Protein AF-A0A6M0CWN6-F1 (afdb_monomer_lite)

Structure (mmCIF, N/CA/C/O backbone):
data_AF-A0A6M0CWN6-F1
#
_entry.id   AF-A0A6M0CWN6-F1
#
loop_
_atom_site.group_PDB
_atom_site.id
_atom_site.type_symbol
_atom_site.label_atom_id
_atom_site.label_alt_id
_atom_site.label_comp_id
_atom_site.label_asym_id
_atom_site.label_entity_id
_atom_site.label_seq_id
_atom_site.pdbx_PDB_ins_code
_atom_site.Cartn_x
_atom_site.Cartn_y
_atom_site.Cartn_z
_atom_site.occupancy
_atom_site.B_iso_or_equiv
_atom_site.auth_seq_id
_atom_site.auth_comp_id
_atom_site.auth_asym_id
_atom_site.auth_atom_id
_atom_site.pdbx_PDB_model_num
ATOM 1 N N . MET A 1 1 ? -29.385 -2.138 14.460 1.00 38.50 1 MET A N 1
ATOM 2 C CA . MET A 1 1 ? -29.845 -3.491 14.833 1.00 38.50 1 MET A CA 1
ATOM 3 C C . MET A 1 1 ? -28.606 -4.366 14.827 1.00 38.50 1 MET A C 1
ATOM 5 O O . MET A 1 1 ? -27.906 -4.337 13.826 1.00 38.50 1 MET A O 1
ATOM 9 N N . ALA A 1 2 ? -28.255 -5.003 15.946 1.00 43.09 2 ALA A N 1
ATOM 10 C CA . ALA A 1 2 ? -27.110 -5.914 15.984 1.00 43.09 2 ALA A CA 1
ATOM 11 C C . ALA A 1 2 ? -27.461 -7.173 15.181 1.00 43.09 2 ALA A C 1
ATOM 13 O O . ALA A 1 2 ? -28.592 -7.655 15.289 1.00 43.09 2 ALA A O 1
ATOM 14 N N . ASN A 1 3 ? -26.534 -7.664 14.356 1.00 50.94 3 ASN A N 1
ATOM 15 C CA . ASN A 1 3 ? -26.758 -8.883 13.588 1.00 50.94 3 ASN A CA 1
ATOM 16 C C . ASN A 1 3 ? -27.087 -10.037 14.553 1.00 50.94 3 ASN A C 1
ATOM 18 O O . ASN A 1 3 ? -26.339 -10.260 15.507 1.00 50.94 3 ASN A O 1
ATOM 22 N N . PRO A 1 4 ? -28.178 -10.791 14.324 1.00 49.72 4 PRO A N 1
ATOM 23 C CA . PRO A 1 4 ? -28.571 -11.897 15.199 1.00 49.72 4 PRO A CA 1
ATOM 24 C C . PRO A 1 4 ? -27.557 -13.053 15.196 1.00 49.72 4 PRO A C 1
ATOM 26 O O . PRO A 1 4 ? -27.636 -13.929 16.050 1.00 49.72 4 PRO A O 1
ATOM 29 N N . MET A 1 5 ? -26.601 -13.046 14.260 1.00 57.22 5 MET A N 1
ATOM 30 C CA . MET A 1 5 ? -25.509 -14.021 14.162 1.00 57.22 5 MET A CA 1
ATOM 31 C C . MET A 1 5 ? -24.208 -13.568 14.849 1.00 57.22 5 MET A C 1
ATOM 33 O O . MET A 1 5 ? -23.202 -14.261 14.750 1.00 57.22 5 MET A O 1
ATOM 37 N N . GLY A 1 6 ? -24.220 -12.436 15.560 1.00 55.72 6 GLY A N 1
ATOM 38 C CA . GLY A 1 6 ? -23.026 -11.858 16.173 1.00 55.72 6 GLY A CA 1
ATOM 39 C C . GLY A 1 6 ? -22.284 -10.878 15.260 1.00 55.72 6 GLY A C 1
ATOM 40 O O . GLY A 1 6 ? -22.733 -10.544 14.163 1.00 55.72 6 GLY A O 1
ATOM 41 N N . THR A 1 7 ? -21.177 -10.373 15.789 1.00 60.28 7 THR A N 1
ATOM 42 C CA . THR A 1 7 ? -20.214 -9.467 15.151 1.00 60.28 7 THR A CA 1
ATOM 43 C C . THR A 1 7 ? -19.275 -10.320 14.295 1.00 60.28 7 THR A C 1
ATOM 45 O O . THR A 1 7 ? -18.660 -11.253 14.815 1.00 60.28 7 THR A O 1
ATOM 48 N N . ASP A 1 8 ? -19.244 -10.073 12.986 1.00 60.25 8 ASP A N 1
ATOM 49 C CA . ASP A 1 8 ? -18.378 -10.806 12.054 1.00 60.25 8 ASP A CA 1
ATOM 50 C C . ASP A 1 8 ? -16.935 -10.345 12.295 1.00 60.25 8 ASP A C 1
ATOM 52 O O . ASP A 1 8 ? -16.711 -9.142 12.349 1.00 60.25 8 ASP A O 1
ATOM 56 N N . PRO A 1 9 ? -15.929 -11.224 12.424 1.00 64.44 9 PRO A N 1
ATOM 57 C CA . PRO A 1 9 ? -14.533 -10.798 12.489 1.00 64.44 9 PRO A CA 1
ATOM 58 C C . PRO A 1 9 ? -14.101 -9.773 11.416 1.00 64.44 9 PRO A C 1
ATOM 60 O O . PRO A 1 9 ? -13.175 -9.001 11.679 1.00 64.44 9 PRO A O 1
ATOM 63 N N . ALA A 1 10 ? -14.771 -9.724 10.258 1.00 60.69 10 ALA A N 1
ATOM 64 C CA . ALA A 1 10 ? -14.553 -8.732 9.202 1.00 60.69 10 ALA A CA 1
ATOM 65 C C . ALA A 1 10 ? -15.107 -7.325 9.512 1.00 60.69 10 ALA A C 1
ATOM 67 O O . ALA A 1 10 ? -14.665 -6.352 8.904 1.00 60.69 10 ALA A O 1
ATOM 68 N N . ASP A 1 11 ? -16.041 -7.175 10.458 1.00 60.75 11 ASP A N 1
ATOM 69 C CA . ASP A 1 11 ? -16.556 -5.863 10.883 1.00 60.75 11 ASP A CA 1
ATOM 70 C C . ASP A 1 11 ? -15.566 -5.087 11.770 1.00 60.75 11 ASP A C 1
ATOM 72 O O . ASP A 1 11 ? -15.707 -3.876 12.000 1.00 60.75 11 ASP A O 1
ATOM 76 N N . ASN A 1 12 ? -14.524 -5.782 12.224 1.00 60.25 12 ASN A N 1
ATOM 77 C CA . ASN A 1 12 ? -13.481 -5.234 13.056 1.00 60.25 12 ASN A CA 1
ATOM 78 C C . ASN A 1 12 ? -12.533 -4.376 12.200 1.00 60.25 12 ASN A C 1
ATOM 80 O O . ASN A 1 12 ? -12.210 -4.705 11.059 1.00 60.25 12 ASN A O 1
ATOM 84 N N . GLN A 1 13 ? -12.068 -3.246 12.739 1.00 64.12 13 GLN A N 1
ATOM 85 C CA . GLN A 1 13 ? -11.284 -2.251 11.986 1.00 64.12 13 GLN A CA 1
ATOM 86 C C . GLN A 1 13 ? -9.811 -2.647 11.814 1.00 64.12 13 GLN A C 1
ATOM 88 O O . GLN A 1 13 ? -8.904 -1.871 12.116 1.00 64.12 13 GLN A O 1
ATOM 93 N N . ASN A 1 14 ? -9.567 -3.868 11.349 1.00 74.12 14 ASN A N 1
ATOM 94 C CA . ASN A 1 14 ? -8.225 -4.360 11.093 1.00 74.12 14 ASN A CA 1
ATOM 95 C C . ASN A 1 14 ? -7.710 -3.872 9.737 1.00 74.12 14 ASN A C 1
ATOM 97 O O . ASN A 1 14 ? -8.464 -3.549 8.817 1.00 74.12 14 ASN A O 1
ATOM 101 N N . HIS A 1 15 ? -6.390 -3.843 9.611 1.00 77.31 15 HIS A N 1
ATOM 102 C CA . HIS A 1 15 ? -5.711 -3.572 8.353 1.00 77.31 15 HIS A CA 1
ATOM 103 C C . HIS A 1 15 ? -5.363 -4.886 7.656 1.00 77.31 15 HIS A C 1
ATOM 105 O O . HIS A 1 15 ? -5.144 -5.902 8.317 1.00 77.31 15 HIS A O 1
ATOM 111 N N . ALA A 1 16 ? -5.297 -4.864 6.323 1.00 71.62 16 ALA A N 1
ATOM 112 C CA . ALA A 1 16 ? -4.875 -6.023 5.550 1.00 71.62 16 ALA A CA 1
ATOM 113 C C . ALA A 1 16 ? -3.465 -6.461 5.964 1.00 71.62 16 ALA A C 1
ATOM 115 O O . ALA A 1 16 ? -2.501 -5.700 5.853 1.00 71.62 16 ALA A O 1
ATOM 116 N N . ILE A 1 17 ? -3.367 -7.702 6.441 1.00 70.31 17 ILE A N 1
ATOM 117 C CA . ILE A 1 17 ? -2.114 -8.365 6.781 1.00 70.31 17 ILE A CA 1
ATOM 118 C C . ILE A 1 17 ? -1.951 -9.525 5.809 1.00 70.31 17 ILE A C 1
ATOM 120 O O . ILE A 1 17 ? -2.764 -10.443 5.793 1.00 70.31 17 ILE A O 1
ATOM 124 N N . PHE A 1 18 ? -0.909 -9.483 4.992 1.00 74.44 18 PHE A N 1
ATOM 125 C CA . PHE A 1 18 ? -0.574 -10.551 4.056 1.00 74.44 18 PHE A CA 1
ATOM 126 C C . PHE A 1 18 ? 0.911 -10.875 4.180 1.00 74.44 18 PHE A C 1
ATOM 128 O O . PHE A 1 18 ? 1.690 -10.052 4.644 1.00 74.44 18 PHE A O 1
ATOM 135 N N . ASN A 1 19 ? 1.320 -12.069 3.751 1.00 72.62 19 ASN A N 1
ATOM 136 C CA . ASN A 1 19 ? 2.728 -12.417 3.577 1.00 72.62 19 ASN A CA 1
ATOM 137 C C . ASN A 1 19 ? 2.948 -12.845 2.128 1.00 72.62 19 ASN A C 1
ATOM 139 O O . ASN A 1 19 ? 2.847 -14.023 1.786 1.00 72.62 19 ASN A O 1
ATOM 143 N N . ALA A 1 20 ? 3.275 -11.880 1.272 1.00 70.88 20 ALA A N 1
ATOM 144 C CA . ALA A 1 20 ? 3.425 -12.117 -0.160 1.00 70.88 20 ALA A CA 1
ATOM 145 C C . ALA A 1 20 ? 4.653 -12.979 -0.505 1.00 70.88 20 ALA A C 1
ATOM 147 O O . ALA A 1 20 ? 4.768 -13.460 -1.629 1.00 70.88 20 ALA A O 1
ATOM 148 N N . THR A 1 21 ? 5.572 -13.190 0.442 1.00 70.88 21 THR A N 1
ATOM 149 C CA . THR A 1 21 ? 6.805 -13.955 0.200 1.00 70.88 21 THR A CA 1
ATOM 150 C C . THR A 1 21 ? 6.605 -15.452 0.421 1.00 70.88 21 THR A C 1
ATOM 152 O O . THR A 1 21 ? 7.145 -16.260 -0.326 1.00 70.88 21 THR A O 1
ATOM 155 N N . THR A 1 22 ? 5.834 -15.831 1.444 1.00 64.00 22 THR A N 1
ATOM 156 C CA . THR A 1 22 ? 5.696 -17.241 1.860 1.00 64.00 22 THR A CA 1
ATOM 157 C C . THR A 1 22 ? 4.270 -17.773 1.787 1.00 64.00 22 THR A C 1
ATOM 159 O O . THR A 1 22 ? 4.085 -18.985 1.838 1.00 64.00 22 THR A O 1
ATOM 162 N N . ARG A 1 23 ? 3.262 -16.906 1.621 1.00 71.19 23 ARG A N 1
ATOM 163 C CA . ARG A 1 23 ? 1.849 -17.292 1.664 1.00 71.19 23 ARG A CA 1
ATOM 164 C C . ARG A 1 23 ? 1.135 -16.957 0.357 1.00 71.19 23 ARG A C 1
ATOM 166 O O . ARG A 1 23 ? 0.357 -16.017 0.273 1.00 71.19 23 ARG A O 1
ATOM 173 N N . LYS A 1 24 ? 1.436 -17.750 -0.674 1.00 82.56 24 LYS A N 1
ATOM 174 C CA . LYS A 1 24 ? 0.787 -17.730 -2.000 1.00 82.56 24 LYS A CA 1
ATOM 175 C C . LYS A 1 24 ? -0.008 -19.017 -2.238 1.00 82.56 24 LYS A C 1
ATOM 177 O O . LYS A 1 24 ? 0.154 -19.696 -3.249 1.00 82.56 24 LYS A O 1
ATOM 182 N N . SER A 1 25 ? -0.826 -19.382 -1.262 1.00 84.56 25 SER A N 1
ATOM 183 C CA . SER A 1 25 ? -1.649 -20.588 -1.270 1.00 84.56 25 SER A CA 1
ATOM 184 C C . SER A 1 25 ? -2.963 -20.313 -0.553 1.00 84.56 25 SER A C 1
ATOM 186 O O . SER A 1 25 ? -3.036 -19.419 0.285 1.00 84.56 25 SER A O 1
ATOM 188 N N . THR A 1 26 ? -3.987 -21.093 -0.886 1.00 90.56 26 THR A N 1
ATOM 189 C CA . THR A 1 26 ? -5.257 -21.086 -0.158 1.00 90.56 26 THR A CA 1
ATOM 190 C C . THR A 1 26 ? -5.228 -22.213 0.860 1.00 90.56 26 THR A C 1
ATOM 192 O O . THR A 1 26 ? -5.017 -23.361 0.473 1.00 90.56 26 THR A O 1
ATOM 195 N N . ASP A 1 27 ? -5.385 -21.880 2.138 1.00 89.44 27 ASP A N 1
ATOM 196 C CA . ASP A 1 27 ? -5.328 -22.840 3.240 1.00 89.44 27 ASP A CA 1
ATOM 197 C C . ASP A 1 27 ? -6.133 -22.343 4.449 1.00 89.44 27 ASP A C 1
ATOM 199 O O . ASP A 1 27 ? -6.394 -21.149 4.601 1.00 89.44 27 ASP A O 1
ATOM 203 N N . VAL A 1 28 ? -6.516 -23.267 5.323 1.00 89.00 28 VAL A N 1
ATOM 204 C CA . VAL A 1 28 ? -7.128 -22.947 6.613 1.00 89.00 28 VAL A CA 1
ATOM 205 C C . VAL A 1 28 ? -6.028 -22.942 7.661 1.00 89.00 28 VAL A C 1
ATOM 207 O O . VAL A 1 28 ? -5.334 -23.940 7.841 1.00 89.00 28 VAL A O 1
ATOM 210 N N . ASP A 1 29 ? -5.870 -21.838 8.386 1.00 84.25 29 ASP A N 1
ATOM 211 C CA . ASP A 1 29 ? -4.917 -21.789 9.489 1.00 84.25 29 ASP A CA 1
ATOM 212 C C . ASP A 1 29 ? -5.371 -22.760 10.599 1.00 84.25 29 ASP A C 1
ATOM 214 O O . ASP A 1 29 ? -6.418 -22.547 11.215 1.00 84.25 29 ASP A O 1
ATOM 218 N N . PRO A 1 30 ? -4.599 -23.818 10.908 1.00 84.75 30 PRO A N 1
ATOM 219 C CA . PRO A 1 30 ? -5.013 -24.837 11.868 1.00 84.75 30 PRO A CA 1
ATOM 220 C C . PRO A 1 30 ? -5.073 -24.323 13.313 1.00 84.75 30 PRO A C 1
ATOM 222 O O . PRO A 1 30 ? -5.674 -24.976 14.165 1.00 84.75 30 PRO A O 1
ATOM 225 N N . ARG A 1 31 ? -4.446 -23.179 13.628 1.00 84.50 31 ARG A N 1
ATOM 226 C CA . ARG A 1 31 ? -4.484 -22.578 14.969 1.00 84.50 31 ARG A CA 1
ATOM 227 C C . ARG A 1 31 ? -5.721 -21.720 15.187 1.00 84.50 31 ARG A C 1
ATOM 229 O O . ARG A 1 31 ? -6.199 -21.649 16.315 1.00 84.50 31 ARG A O 1
ATOM 236 N N . THR A 1 32 ? -6.187 -21.032 14.149 1.00 82.94 32 THR A N 1
ATOM 237 C CA . THR A 1 32 ? -7.294 -20.067 14.254 1.00 82.94 32 THR A CA 1
ATOM 238 C C . THR A 1 32 ? -8.586 -20.572 13.615 1.00 82.94 32 THR A C 1
ATOM 240 O O . THR A 1 32 ? -9.655 -20.062 13.933 1.00 82.94 32 THR A O 1
ATOM 243 N N . GLY A 1 33 ? -8.505 -21.575 12.737 1.00 86.31 33 GLY A N 1
ATOM 244 C CA . GLY A 1 33 ? -9.620 -22.060 11.926 1.00 86.31 33 GLY A CA 1
ATOM 245 C C . GLY A 1 33 ? -10.038 -21.092 10.814 1.00 86.31 33 GLY A C 1
ATOM 246 O O . GLY A 1 33 ? -11.064 -21.316 10.177 1.00 86.31 33 GLY A O 1
ATOM 247 N N . LEU A 1 34 ? -9.279 -20.015 10.587 1.00 85.94 34 LEU A N 1
ATOM 248 C CA . LEU A 1 34 ? -9.600 -18.997 9.591 1.00 85.94 34 LEU A CA 1
ATOM 249 C C . LEU A 1 34 ? -9.094 -19.416 8.209 1.00 85.94 34 LEU A C 1
ATOM 251 O O . LEU A 1 34 ? -7.957 -19.866 8.063 1.00 85.94 34 LEU A O 1
ATOM 255 N N . LEU A 1 35 ? -9.943 -19.246 7.195 1.00 88.25 35 LEU A N 1
ATOM 256 C CA . LEU A 1 35 ? -9.568 -19.455 5.801 1.00 88.25 35 LEU A CA 1
ATOM 257 C C . LEU A 1 35 ? -8.775 -18.255 5.300 1.00 88.25 35 LEU A C 1
ATOM 259 O O . LEU A 1 35 ? -9.286 -17.141 5.295 1.00 88.25 35 LEU A O 1
ATOM 263 N N . GLU A 1 36 ? -7.586 -18.497 4.776 1.00 89.19 36 GLU A N 1
ATOM 264 C CA . GLU A 1 36 ? -6.871 -17.519 3.973 1.00 89.19 36 GLU A CA 1
ATOM 265 C C . GLU A 1 36 ? -6.798 -18.008 2.535 1.00 89.19 36 GLU A C 1
ATOM 267 O O . GLU A 1 36 ? -6.523 -19.181 2.274 1.00 89.19 36 GLU A O 1
ATOM 272 N N . ALA A 1 37 ? -7.065 -17.113 1.588 1.00 91.06 37 ALA A N 1
ATOM 273 C CA . ALA A 1 37 ? -7.043 -17.457 0.176 1.00 91.06 37 ALA A CA 1
ATOM 274 C C . ALA A 1 37 ? -6.091 -16.553 -0.595 1.00 91.06 37 ALA A C 1
ATOM 276 O O . ALA A 1 37 ? -5.929 -15.368 -0.300 1.00 91.06 37 ALA A O 1
ATOM 277 N N . TYR A 1 38 ? -5.476 -17.136 -1.614 1.00 92.50 38 TYR A N 1
ATOM 278 C CA . TYR A 1 38 ? -4.645 -16.424 -2.566 1.00 92.50 38 TYR A CA 1
ATOM 279 C C . TYR A 1 38 ? -5.133 -16.738 -3.972 1.00 92.50 38 TYR A C 1
ATOM 281 O O . TYR A 1 38 ? -5.185 -17.903 -4.374 1.00 92.50 38 TYR A O 1
ATOM 289 N N . VAL A 1 39 ? -5.463 -15.689 -4.721 1.00 93.44 39 VAL A N 1
ATOM 290 C CA . VAL A 1 39 ? -5.818 -15.793 -6.135 1.00 93.44 39 VAL A CA 1
ATOM 291 C C . VAL A 1 39 ? -4.698 -15.149 -6.949 1.00 93.44 39 VAL A C 1
ATOM 293 O O . VAL A 1 39 ? -4.529 -13.925 -6.901 1.00 93.44 39 VAL A O 1
ATOM 296 N N . PRO A 1 40 ? -3.906 -15.943 -7.694 1.00 91.06 40 PRO A N 1
ATOM 297 C CA . PRO A 1 40 ? -2.855 -15.397 -8.532 1.00 91.06 40 PRO A CA 1
ATOM 298 C C . PRO A 1 40 ? -3.477 -14.607 -9.682 1.00 91.06 40 PRO A C 1
ATOM 300 O O . PRO A 1 40 ? -4.259 -15.143 -10.467 1.00 91.06 40 PRO A O 1
ATOM 303 N N . LEU A 1 41 ? -3.089 -13.340 -9.806 1.00 90.94 41 LEU A N 1
ATOM 304 C CA . LEU A 1 41 ? -3.380 -12.519 -10.975 1.00 90.94 41 LEU A CA 1
ATOM 305 C C . LEU A 1 41 ? -2.077 -12.216 -11.725 1.00 90.94 41 LEU A C 1
ATOM 307 O O . LEU A 1 41 ? -1.012 -12.167 -11.103 1.00 90.94 41 LEU A O 1
ATOM 311 N N . PRO A 1 42 ? -2.129 -12.014 -13.054 1.00 87.19 42 PRO A N 1
ATOM 312 C CA . PRO A 1 42 ? -0.948 -11.659 -13.825 1.00 87.19 42 PRO A CA 1
ATOM 313 C C . PRO A 1 42 ? -0.278 -10.398 -13.281 1.00 87.19 42 PRO A C 1
ATOM 315 O O . PRO A 1 42 ? -0.935 -9.383 -13.041 1.00 87.19 42 PRO A O 1
ATOM 318 N N . ALA A 1 43 ? 1.044 -10.455 -13.134 1.00 87.81 43 ALA A N 1
ATOM 319 C CA . ALA A 1 43 ? 1.823 -9.276 -12.804 1.00 87.81 43 ALA A CA 1
ATOM 320 C C . ALA A 1 43 ? 1.768 -8.263 -13.956 1.00 87.81 43 ALA A C 1
ATOM 322 O O . ALA A 1 43 ? 1.805 -8.623 -15.136 1.00 87.81 43 ALA A O 1
ATOM 323 N N . VAL A 1 44 ? 1.719 -6.981 -13.608 1.00 85.19 44 VAL A N 1
ATOM 324 C CA . VAL A 1 44 ? 1.790 -5.886 -14.573 1.00 85.19 44 VAL A CA 1
ATOM 325 C C . VAL A 1 44 ? 3.245 -5.458 -14.696 1.00 85.19 44 VAL A C 1
ATOM 327 O O . VAL A 1 44 ? 3.874 -5.070 -13.711 1.00 85.19 44 VAL A O 1
ATOM 330 N N . VAL A 1 45 ? 3.782 -5.524 -15.915 1.00 84.56 45 VAL A N 1
ATOM 331 C CA . VAL A 1 45 ? 5.124 -5.025 -16.232 1.00 84.56 45 VAL A CA 1
ATOM 332 C C . VAL A 1 45 ? 4.989 -3.718 -16.994 1.00 84.56 45 VAL A C 1
ATOM 334 O O . VAL A 1 45 ? 4.433 -3.679 -18.093 1.00 84.56 45 VAL A O 1
ATOM 337 N N . GLY A 1 46 ? 5.480 -2.639 -16.391 1.00 77.00 46 GLY A N 1
ATOM 338 C CA . GLY A 1 46 ? 5.421 -1.321 -17.002 1.00 77.00 46 GLY A CA 1
ATOM 339 C C . GLY A 1 46 ? 6.443 -1.088 -18.116 1.00 77.00 46 GLY A C 1
ATOM 340 O O . GLY A 1 46 ? 7.316 -1.918 -18.367 1.00 77.00 46 GLY A O 1
ATOM 341 N N . ASN A 1 47 ? 6.326 0.074 -18.770 1.00 85.75 47 ASN A N 1
ATOM 342 C CA . ASN A 1 47 ? 7.335 0.639 -19.677 1.00 85.75 47 ASN A CA 1
ATOM 343 C C . ASN A 1 47 ? 7.827 -0.345 -20.754 1.00 85.75 47 ASN A C 1
ATOM 345 O O . ASN A 1 47 ? 9.023 -0.591 -20.886 1.00 85.75 47 ASN A O 1
ATOM 349 N N . ALA A 1 48 ? 6.887 -0.934 -21.504 1.00 83.88 48 ALA A N 1
ATOM 350 C CA . ALA A 1 48 ? 7.167 -1.888 -22.585 1.00 83.88 48 ALA A CA 1
ATOM 351 C C . ALA A 1 48 ? 8.021 -3.101 -22.157 1.00 83.88 48 ALA A C 1
ATOM 353 O O . ALA A 1 48 ? 8.808 -3.621 -22.943 1.00 83.88 48 ALA A O 1
ATOM 354 N N . GLY A 1 49 ? 7.863 -3.558 -20.911 1.00 83.56 49 GLY A N 1
ATOM 355 C CA . GLY A 1 49 ? 8.616 -4.690 -20.368 1.00 83.56 49 GLY A CA 1
ATOM 356 C C . GLY A 1 49 ? 9.833 -4.290 -19.532 1.00 83.56 49 GLY A C 1
ATOM 357 O O . GLY A 1 49 ? 10.396 -5.141 -18.851 1.00 83.56 49 GLY A O 1
ATOM 358 N N . ASN A 1 50 ? 10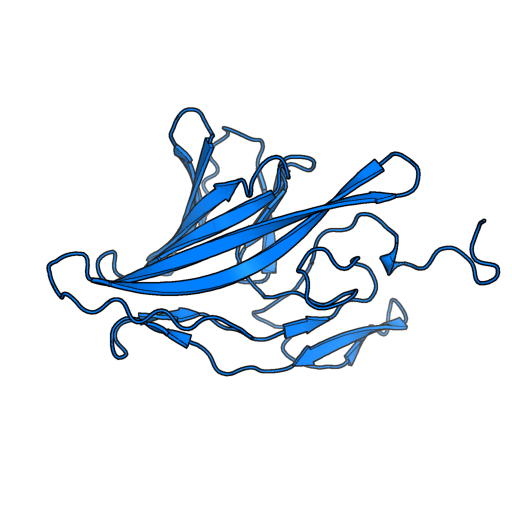.201 -3.005 -19.504 1.00 85.75 50 ASN A N 1
ATOM 359 C CA . ASN A 1 50 ? 11.362 -2.510 -18.753 1.00 85.75 50 ASN A CA 1
ATOM 360 C C . ASN A 1 50 ? 11.066 -2.254 -17.264 1.00 85.75 50 ASN A C 1
ATOM 362 O O . ASN A 1 50 ? 11.901 -1.710 -16.540 1.00 85.75 50 ASN A O 1
ATOM 366 N N . GLY A 1 51 ? 9.872 -2.628 -16.802 1.00 85.75 51 GLY A N 1
ATOM 367 C CA . GLY A 1 51 ? 9.461 -2.526 -15.409 1.00 85.75 51 GLY A CA 1
ATOM 368 C C . GLY A 1 51 ? 8.961 -1.130 -15.019 1.00 85.75 51 GLY A C 1
ATOM 369 O O . GLY A 1 51 ? 8.729 -0.281 -15.879 1.00 85.75 51 GLY A O 1
ATOM 370 N N . PRO A 1 52 ? 8.733 -0.877 -13.722 1.00 89.38 52 PRO A N 1
ATOM 371 C CA . PRO A 1 52 ? 8.795 -1.842 -12.623 1.00 89.38 52 PRO A CA 1
ATOM 372 C C . PRO A 1 52 ? 7.708 -2.923 -12.750 1.00 89.38 52 PRO A C 1
ATOM 374 O O . PRO A 1 52 ? 6.699 -2.731 -13.432 1.00 89.38 52 PRO A O 1
ATOM 377 N N . VAL A 1 53 ? 7.936 -4.070 -12.108 1.00 89.25 53 VAL A N 1
ATOM 378 C CA . VAL A 1 53 ? 6.967 -5.176 -12.040 1.00 89.25 53 VAL A CA 1
ATOM 379 C C . VAL A 1 53 ? 6.092 -5.008 -10.800 1.00 89.25 53 VAL A C 1
ATOM 381 O O . VAL A 1 53 ? 6.598 -4.759 -9.702 1.00 89.25 53 VAL A O 1
ATOM 384 N N . VAL A 1 54 ? 4.782 -5.167 -10.970 1.00 89.19 54 VAL A N 1
ATOM 385 C CA . VAL A 1 54 ? 3.801 -5.162 -9.882 1.00 89.19 54 VAL A CA 1
ATOM 386 C C . VAL A 1 54 ? 3.043 -6.474 -9.860 1.00 89.19 54 VAL A C 1
ATOM 388 O O . VAL A 1 54 ? 2.411 -6.842 -10.847 1.00 89.19 54 VAL A O 1
ATOM 391 N N . ASP A 1 55 ? 3.097 -7.159 -8.721 1.00 89.19 55 ASP A N 1
ATOM 392 C CA . ASP A 1 55 ? 2.244 -8.310 -8.442 1.00 89.19 55 ASP A CA 1
ATOM 393 C C . ASP A 1 55 ? 0.823 -7.813 -8.140 1.00 89.19 55 ASP A C 1
ATOM 395 O O . ASP A 1 55 ? 0.629 -6.980 -7.256 1.00 89.19 55 ASP A O 1
ATOM 399 N N . MET A 1 56 ? -0.151 -8.303 -8.907 1.00 90.56 56 MET A N 1
ATOM 400 C CA . MET A 1 56 ? -1.570 -7.976 -8.749 1.00 90.56 56 MET A CA 1
ATOM 401 C C . MET A 1 56 ? -2.332 -9.074 -8.001 1.00 90.56 56 MET A C 1
ATOM 403 O O . MET A 1 56 ? -3.556 -9.024 -7.945 1.00 90.56 56 MET A O 1
ATOM 407 N N . GLY A 1 57 ? -1.639 -10.087 -7.471 1.00 91.69 57 GLY A N 1
ATOM 408 C CA . GLY A 1 57 ? -2.258 -11.178 -6.730 1.00 91.69 57 GLY A CA 1
ATOM 409 C C . GLY A 1 57 ? -3.181 -10.678 -5.620 1.00 91.69 57 GLY A C 1
ATOM 410 O O . GLY A 1 57 ? -2.872 -9.714 -4.915 1.00 91.69 57 GLY A O 1
ATOM 411 N N . LEU A 1 58 ? -4.320 -11.352 -5.489 1.00 92.50 58 LEU A N 1
ATOM 412 C CA . LEU A 1 58 ? -5.331 -11.038 -4.493 1.00 92.50 58 LEU A CA 1
ATOM 413 C C . LEU A 1 58 ? -5.148 -11.922 -3.267 1.00 92.50 58 LEU A C 1
ATOM 415 O O . LEU A 1 58 ? -5.042 -13.144 -3.382 1.00 92.50 58 LEU A O 1
ATOM 419 N N . PHE A 1 59 ? -5.151 -11.286 -2.104 1.00 92.69 59 PHE A N 1
ATOM 420 C CA . PHE A 1 59 ? -5.053 -11.932 -0.804 1.00 92.69 59 PHE A CA 1
ATOM 421 C C . PHE A 1 59 ? -6.367 -11.746 -0.062 1.00 92.69 59 PHE A C 1
ATOM 423 O O . PHE A 1 59 ? -6.891 -10.632 0.001 1.00 92.69 59 PHE A O 1
ATOM 430 N N . TYR A 1 60 ? -6.876 -12.835 0.497 1.00 91.19 60 TYR A N 1
ATOM 431 C CA . TYR A 1 60 ? -8.086 -12.862 1.299 1.00 91.19 60 TYR A CA 1
ATOM 432 C C . TYR A 1 60 ? -7.766 -13.193 2.756 1.00 91.19 60 TYR A C 1
ATOM 434 O O . TYR A 1 60 ? -7.072 -14.174 3.035 1.00 91.19 60 TYR A O 1
ATOM 442 N N . THR A 1 61 ? -8.336 -12.413 3.671 1.00 87.75 61 THR A N 1
ATOM 443 C CA . THR A 1 61 ? -8.382 -12.704 5.106 1.00 87.75 61 THR A CA 1
ATOM 444 C C . THR A 1 61 ? -9.756 -12.333 5.675 1.00 87.75 61 THR A C 1
ATOM 446 O O . THR A 1 61 ? -10.256 -11.249 5.389 1.00 87.75 61 THR A O 1
ATOM 449 N N . PRO A 1 62 ? -10.380 -13.168 6.520 1.00 85.69 62 PRO A N 1
ATOM 450 C CA . PRO A 1 62 ? -11.728 -12.922 7.033 1.00 85.69 62 PRO A CA 1
ATOM 451 C C . PRO A 1 62 ? -11.768 -11.842 8.125 1.00 85.69 62 PRO A C 1
ATOM 453 O O . PRO A 1 62 ? -12.809 -11.610 8.718 1.00 85.69 62 PRO A O 1
ATOM 456 N N . LEU A 1 63 ? -10.634 -11.215 8.448 1.00 85.06 63 LEU A N 1
ATOM 457 C CA . LEU A 1 63 ? -10.514 -10.260 9.553 1.00 85.06 63 LEU A CA 1
ATOM 458 C C . LEU A 1 63 ? -10.606 -8.800 9.114 1.00 85.06 63 LEU A C 1
ATOM 460 O O . LEU A 1 63 ? -10.486 -7.912 9.954 1.00 85.06 63 LEU A O 1
ATOM 464 N N . VAL A 1 64 ? -10.718 -8.541 7.815 1.00 83.44 64 VAL A N 1
ATOM 465 C CA . VAL A 1 64 ? -10.567 -7.204 7.239 1.00 83.44 64 VAL A CA 1
ATOM 466 C C . VAL A 1 64 ? -11.842 -6.851 6.493 1.00 83.44 64 VAL A C 1
ATOM 468 O O . VAL A 1 64 ? -12.305 -7.622 5.661 1.00 83.44 64 VAL A O 1
ATOM 471 N N . ASN A 1 65 ? -12.397 -5.676 6.774 1.00 83.94 65 ASN A N 1
ATOM 472 C CA . ASN A 1 65 ? -13.561 -5.157 6.057 1.00 83.94 65 ASN A CA 1
ATOM 473 C C . ASN A 1 65 ? -13.214 -4.849 4.581 1.00 83.94 65 ASN A C 1
ATOM 475 O O . ASN A 1 65 ? -12.050 -4.924 4.183 1.00 83.94 65 ASN A O 1
ATOM 479 N N . ASN A 1 66 ? -14.175 -4.422 3.760 1.00 85.06 66 ASN A N 1
ATOM 480 C CA . ASN A 1 66 ? -13.955 -3.966 2.380 1.00 85.06 66 ASN A CA 1
ATOM 481 C C . ASN A 1 66 ? -13.161 -2.638 2.269 1.00 85.06 66 ASN A C 1
ATOM 483 O O . ASN A 1 66 ? -13.585 -1.668 1.641 1.00 85.06 66 ASN A O 1
ATOM 487 N N . ALA A 1 67 ? -11.973 -2.568 2.870 1.00 84.75 67 ALA A N 1
ATOM 488 C CA . ALA A 1 67 ? -11.106 -1.397 2.846 1.00 84.75 67 ALA A CA 1
ATOM 489 C C . ALA A 1 67 ? -10.473 -1.158 1.464 1.00 84.75 67 ALA A C 1
ATOM 491 O O . ALA A 1 67 ? -10.135 -0.020 1.148 1.00 84.75 67 ALA A O 1
ATOM 492 N N . ALA A 1 68 ? -10.319 -2.204 0.641 1.00 87.56 68 ALA A N 1
ATOM 493 C CA . ALA A 1 68 ? -9.663 -2.140 -0.670 1.00 87.56 68 ALA A CA 1
ATOM 494 C C . ALA A 1 68 ? -10.629 -2.031 -1.866 1.00 87.56 68 ALA A C 1
ATOM 496 O O . ALA A 1 68 ? -10.178 -2.060 -3.009 1.00 87.56 68 ALA A O 1
ATOM 497 N N . ALA A 1 69 ? -11.940 -1.923 -1.624 1.00 88.75 69 ALA A N 1
ATOM 498 C CA . ALA A 1 69 ? -12.974 -1.866 -2.663 1.00 88.75 69 ALA A CA 1
ATOM 499 C C . ALA A 1 69 ? -13.127 -3.128 -3.532 1.00 88.75 69 ALA A C 1
ATOM 501 O O . ALA A 1 69 ? -13.650 -3.045 -4.641 1.00 88.75 69 ALA A O 1
ATOM 502 N N . LEU A 1 70 ? -12.690 -4.285 -3.035 1.00 89.06 70 LEU A N 1
ATOM 503 C CA . LEU A 1 70 ? -12.702 -5.568 -3.751 1.00 89.06 70 LEU A CA 1
ATOM 504 C C . LEU A 1 70 ? -13.704 -6.577 -3.164 1.00 89.06 70 LEU A C 1
ATOM 506 O O . LEU A 1 70 ? -13.818 -7.694 -3.664 1.00 89.06 70 LEU A O 1
ATOM 510 N N . GLY A 1 71 ? -14.416 -6.186 -2.107 1.00 88.00 71 GLY A N 1
ATOM 511 C CA . GLY A 1 71 ? -15.184 -7.069 -1.234 1.00 88.00 71 GLY A CA 1
ATOM 512 C C . GLY A 1 71 ? -14.482 -7.279 0.109 1.00 88.00 71 GLY A C 1
ATOM 513 O O . GLY A 1 71 ? -13.291 -6.993 0.254 1.00 88.00 71 GLY A O 1
ATOM 514 N N . ASP A 1 72 ? -15.229 -7.767 1.097 1.00 86.88 72 ASP A N 1
ATOM 515 C CA . ASP A 1 72 ? -14.699 -8.011 2.441 1.00 86.88 72 ASP A CA 1
ATOM 516 C C . ASP A 1 72 ? -13.544 -9.015 2.400 1.00 86.88 72 ASP A C 1
ATOM 518 O O . ASP A 1 72 ? -13.584 -10.030 1.701 1.00 86.88 72 ASP A O 1
ATOM 522 N N . GLY A 1 73 ? -12.484 -8.701 3.136 1.00 88.06 73 GLY A N 1
ATOM 523 C CA . GLY A 1 73 ? -11.299 -9.530 3.297 1.00 88.06 73 GLY A CA 1
ATOM 524 C C . GLY A 1 73 ? -10.301 -9.500 2.149 1.00 88.06 73 GLY A C 1
ATOM 525 O O . GLY A 1 73 ? -9.168 -9.946 2.330 1.00 88.06 73 GLY A O 1
ATOM 526 N N . TRP A 1 74 ? -10.674 -8.963 0.986 1.00 91.31 74 TRP A N 1
ATOM 527 C CA . TRP A 1 74 ? -9.815 -8.931 -0.193 1.00 91.31 74 TRP A CA 1
ATOM 528 C C . TRP A 1 74 ? -8.891 -7.719 -0.211 1.00 91.31 74 TRP A C 1
ATOM 530 O O . TRP A 1 74 ? -9.283 -6.591 0.081 1.00 91.31 74 TRP A O 1
ATOM 540 N N . SER A 1 75 ? -7.644 -7.946 -0.611 1.00 91.50 75 SER A N 1
ATOM 541 C CA . SER A 1 75 ? -6.634 -6.900 -0.726 1.00 91.50 75 SER A CA 1
ATOM 542 C C . SER A 1 75 ? -5.583 -7.230 -1.785 1.00 91.50 75 SER A C 1
ATOM 544 O O . SER A 1 75 ? -5.313 -8.393 -2.091 1.00 91.50 75 SER A O 1
ATOM 546 N N . PHE A 1 76 ? -4.974 -6.182 -2.338 1.00 91.50 76 PHE A N 1
ATOM 547 C CA . PHE A 1 76 ? -3.727 -6.291 -3.091 1.00 91.50 76 PHE A CA 1
ATOM 548 C C . PHE A 1 76 ? -2.531 -6.188 -2.145 1.00 91.50 76 PHE A C 1
ATOM 550 O O . PHE A 1 76 ? -2.588 -5.484 -1.135 1.00 91.50 76 PHE A O 1
ATOM 557 N N . ALA A 1 77 ? -1.405 -6.784 -2.536 1.00 91.19 77 ALA A N 1
ATOM 558 C CA . ALA A 1 77 ? -0.151 -6.687 -1.795 1.00 91.19 77 ALA A CA 1
ATOM 559 C C . ALA A 1 77 ? 0.631 -5.387 -2.080 1.00 91.19 77 ALA A C 1
ATOM 561 O O . ALA A 1 77 ? 1.804 -5.417 -2.453 1.00 91.19 77 ALA A O 1
ATOM 562 N N . PHE A 1 78 ? -0.010 -4.225 -1.940 1.00 93.44 78 PHE A N 1
ATOM 563 C CA . PHE A 1 78 ? 0.664 -2.929 -2.072 1.00 93.44 78 PHE A CA 1
ATOM 564 C C . PHE A 1 78 ? 1.292 -2.473 -0.758 1.00 93.44 78 PHE A C 1
ATOM 566 O O . PHE A 1 78 ? 0.833 -2.835 0.321 1.00 93.44 78 PHE A O 1
ATOM 573 N N . THR A 1 79 ? 2.324 -1.630 -0.848 1.00 95.06 79 THR A N 1
ATOM 574 C CA . THR A 1 79 ? 2.847 -0.951 0.337 1.00 95.06 79 THR A CA 1
ATOM 575 C C . THR A 1 79 ? 1.832 0.093 0.814 1.00 95.06 79 THR A C 1
ATOM 577 O O . THR A 1 79 ? 1.561 1.054 0.094 1.00 95.06 79 THR A O 1
ATOM 580 N N . THR A 1 80 ? 1.287 -0.059 2.019 1.00 95.62 80 THR A N 1
ATOM 581 C CA . THR A 1 80 ? 0.302 0.861 2.604 1.00 95.62 80 THR A CA 1
ATOM 582 C C . THR A 1 80 ? 0.755 1.367 3.965 1.00 95.62 80 THR A C 1
ATOM 584 O O . THR A 1 80 ? 1.424 0.665 4.722 1.00 95.62 80 THR A O 1
ATOM 587 N N . TYR A 1 81 ? 0.391 2.606 4.288 1.00 96.31 81 TYR A N 1
ATOM 588 C CA . TYR A 1 81 ? 0.617 3.177 5.610 1.00 96.31 81 TYR A CA 1
ATOM 589 C C . TYR A 1 81 ? -0.676 3.713 6.214 1.00 96.31 81 TYR A C 1
ATOM 591 O O . TYR A 1 81 ? -1.398 4.485 5.581 1.00 96.31 81 TYR A O 1
ATOM 599 N N . HIS A 1 82 ? -0.938 3.332 7.460 1.00 94.12 82 HIS A N 1
ATOM 600 C CA . HIS A 1 82 ? -2.093 3.760 8.235 1.00 94.12 82 HIS A CA 1
ATOM 601 C C . HIS A 1 82 ? -1.650 4.741 9.323 1.00 94.12 82 HIS A C 1
ATOM 603 O O . HIS A 1 82 ? -1.046 4.361 10.325 1.00 94.12 82 HIS A O 1
ATOM 609 N N . GLU A 1 83 ? -1.974 6.025 9.151 1.00 94.19 83 GLU A N 1
ATOM 610 C CA . GLU A 1 83 ? -1.554 7.085 10.080 1.00 94.19 83 GLU A CA 1
ATOM 611 C C . GLU A 1 83 ? -2.214 6.959 11.463 1.00 94.19 83 GLU A C 1
ATOM 613 O O . GLU A 1 83 ? -1.637 7.395 12.455 1.00 94.19 83 GLU A O 1
ATOM 618 N N . SER A 1 84 ? -3.391 6.333 11.563 1.00 90.00 84 SER A N 1
ATOM 619 C CA . SER A 1 84 ? -4.077 6.105 12.844 1.00 90.00 84 SER A CA 1
ATOM 620 C C . SER A 1 84 ? -3.322 5.163 13.781 1.00 90.00 84 SER A C 1
ATOM 622 O O . SER A 1 84 ? -3.386 5.337 14.995 1.00 90.00 84 SER A O 1
ATOM 624 N N . THR A 1 85 ? -2.628 4.168 13.228 1.00 91.31 85 THR A N 1
ATOM 625 C CA . THR A 1 85 ? -1.920 3.118 13.979 1.00 91.31 85 THR A CA 1
ATOM 626 C C . THR A 1 85 ? -0.401 3.229 13.864 1.00 91.31 85 THR A C 1
ATOM 628 O O . THR A 1 85 ? 0.323 2.565 14.607 1.00 91.31 85 THR A O 1
ATOM 631 N N . GLY A 1 86 ? 0.097 4.062 12.944 1.00 94.44 86 GLY A N 1
ATOM 632 C CA . GLY A 1 86 ? 1.516 4.146 12.614 1.00 94.44 86 GLY A CA 1
ATOM 633 C C . GLY A 1 86 ? 2.043 2.900 11.897 1.00 94.44 86 GLY A C 1
ATOM 634 O O . GLY A 1 86 ? 3.253 2.687 11.886 1.00 94.44 86 GLY A O 1
ATOM 635 N N . GLN A 1 87 ? 1.159 2.078 11.326 1.00 95.31 87 GLN A N 1
ATOM 636 C CA . GLN A 1 87 ? 1.525 0.815 10.693 1.00 95.31 87 GLN A CA 1
ATOM 637 C C . GLN A 1 87 ? 1.863 1.013 9.220 1.00 95.31 87 GLN A C 1
ATOM 639 O O . GLN A 1 87 ? 1.028 1.473 8.443 1.00 95.31 87 GLN A O 1
ATOM 644 N N . LEU A 1 88 ? 3.086 0.640 8.839 1.00 95.88 88 LEU A N 1
ATOM 645 C CA . LEU A 1 88 ? 3.542 0.513 7.458 1.00 95.88 88 LEU A CA 1
ATOM 646 C C . LEU A 1 88 ? 3.602 -0.972 7.094 1.00 95.88 88 LEU A C 1
ATOM 648 O O . LEU A 1 88 ? 4.463 -1.697 7.595 1.00 95.88 88 LEU A O 1
ATOM 652 N N . THR A 1 89 ? 2.726 -1.405 6.196 1.00 94.62 89 THR A N 1
ATOM 653 C CA . THR A 1 89 ? 2.749 -2.747 5.610 1.00 94.62 89 THR A CA 1
ATOM 654 C C . THR A 1 89 ? 3.415 -2.651 4.249 1.00 94.62 89 THR A C 1
ATOM 656 O O . THR A 1 89 ? 2.935 -1.943 3.371 1.00 94.62 89 THR A O 1
ATOM 659 N N . LEU A 1 90 ? 4.550 -3.317 4.063 1.00 94.56 90 LEU A N 1
ATOM 660 C CA . LEU A 1 90 ? 5.271 -3.337 2.792 1.00 94.56 90 LEU A CA 1
ATOM 661 C C . LEU A 1 90 ? 4.610 -4.308 1.809 1.00 94.56 90 LEU A C 1
ATOM 663 O O . LEU A 1 90 ? 3.969 -5.271 2.215 1.00 94.56 90 LEU A O 1
ATOM 667 N N . HIS A 1 91 ? 4.861 -4.130 0.512 1.00 91.88 91 HIS A N 1
ATOM 668 C CA . HIS A 1 91 ? 4.380 -5.044 -0.533 1.00 91.88 91 HIS A CA 1
ATOM 669 C C . HIS A 1 91 ? 4.811 -6.518 -0.338 1.00 91.88 91 HIS A C 1
ATOM 671 O O . HIS A 1 91 ? 4.217 -7.427 -0.906 1.00 91.88 91 HIS A O 1
ATOM 677 N N . SER A 1 92 ? 5.856 -6.780 0.456 1.00 90.00 92 SER A N 1
ATOM 678 C CA . SER A 1 92 ? 6.287 -8.136 0.825 1.00 90.00 92 SER A CA 1
ATOM 679 C C . SER A 1 92 ? 5.416 -8.780 1.910 1.00 90.00 92 SER A C 1
ATOM 681 O O . SER A 1 92 ? 5.525 -9.988 2.141 1.00 90.00 92 SER A O 1
ATOM 683 N N . GLY A 1 93 ? 4.586 -7.986 2.589 1.00 88.88 93 GLY A N 1
ATOM 684 C CA . GLY A 1 93 ? 3.860 -8.353 3.801 1.00 88.88 93 GLY A CA 1
ATOM 685 C C . GLY A 1 93 ? 4.565 -7.997 5.112 1.00 88.88 93 GLY A C 1
ATOM 686 O O . GLY A 1 93 ? 4.015 -8.184 6.193 1.00 88.88 93 GLY A O 1
ATOM 687 N N . GLU A 1 94 ? 5.799 -7.495 5.038 1.00 91.56 94 GLU A N 1
ATOM 688 C CA . GLU A 1 94 ? 6.554 -7.061 6.215 1.00 91.56 94 GLU A CA 1
ATOM 689 C C . GLU A 1 94 ? 5.888 -5.842 6.863 1.00 91.56 94 GLU A C 1
ATOM 691 O O . GLU A 1 94 ? 5.536 -4.886 6.174 1.00 91.56 94 GLU A O 1
ATOM 696 N N . MET A 1 95 ? 5.751 -5.867 8.189 1.00 92.94 95 MET A N 1
ATOM 697 C CA . MET A 1 95 ? 5.115 -4.799 8.957 1.00 92.94 95 MET A CA 1
ATOM 698 C C . MET A 1 95 ? 6.113 -4.054 9.816 1.00 92.94 95 MET A C 1
ATOM 700 O O . MET A 1 95 ? 6.916 -4.657 10.526 1.00 92.94 95 MET A O 1
ATOM 704 N N . LEU A 1 96 ? 6.013 -2.732 9.786 1.00 94.44 96 LEU A N 1
ATOM 705 C CA . LEU A 1 96 ? 6.878 -1.829 10.525 1.00 94.44 96 LEU A CA 1
ATOM 706 C C . LEU A 1 96 ? 6.028 -0.783 11.237 1.00 94.44 96 LEU A C 1
ATOM 708 O O . LEU A 1 96 ? 5.104 -0.228 10.648 1.00 94.44 96 LEU A O 1
ATOM 712 N N . GLN A 1 97 ? 6.382 -0.477 12.483 1.00 95.38 97 GLN A N 1
ATOM 713 C CA . GLN A 1 97 ? 5.798 0.650 13.204 1.00 95.38 97 GLN A CA 1
ATOM 714 C C . GLN A 1 97 ? 6.646 1.899 12.983 1.00 95.38 97 GLN A C 1
ATOM 716 O O . GLN A 1 97 ? 7.825 1.936 13.338 1.00 95.38 97 GLN A O 1
ATOM 721 N N . VAL A 1 98 ? 6.038 2.926 12.393 1.00 95.44 98 VAL A N 1
ATOM 722 C CA . VAL A 1 98 ? 6.670 4.210 12.095 1.00 95.44 98 VAL A CA 1
ATOM 723 C C . VAL A 1 98 ? 5.679 5.350 12.333 1.00 95.44 98 VAL A C 1
ATOM 725 O O . VAL A 1 98 ? 4.625 5.448 11.704 1.00 95.44 98 VAL A O 1
ATOM 728 N N . ALA A 1 99 ? 6.003 6.240 13.270 1.00 95.69 99 ALA A N 1
ATOM 729 C CA . ALA A 1 99 ? 5.177 7.413 13.523 1.00 95.69 99 ALA A CA 1
ATOM 730 C C . ALA A 1 99 ? 5.238 8.390 12.339 1.00 95.69 99 ALA A C 1
ATOM 732 O O . ALA A 1 99 ? 6.253 8.492 11.640 1.00 95.69 99 ALA A O 1
ATOM 733 N N . LYS A 1 100 ? 4.155 9.142 12.127 1.00 94.81 100 LYS A N 1
ATOM 734 C CA . LYS A 1 100 ? 4.104 10.149 11.066 1.00 94.81 100 LYS A CA 1
ATOM 735 C C . LYS A 1 100 ? 5.218 11.179 11.238 1.00 94.81 100 LYS A C 1
ATOM 737 O O . LYS A 1 100 ? 5.403 11.729 12.319 1.00 94.81 100 LYS A O 1
ATOM 742 N N . GLY A 1 101 ? 5.948 11.443 10.158 1.00 94.81 101 GLY A N 1
ATOM 743 C CA . GLY A 1 101 ? 7.081 12.372 10.146 1.00 94.81 101 GLY A CA 1
ATOM 744 C C . GLY A 1 101 ? 8.387 11.812 10.718 1.00 94.81 101 GLY A C 1
ATOM 745 O O . GLY A 1 101 ? 9.406 12.495 10.653 1.00 94.81 101 GLY A O 1
ATOM 746 N N . GLN A 1 102 ? 8.401 10.581 11.237 1.00 95.19 102 GLN A N 1
ATOM 747 C CA . GLN A 1 102 ? 9.607 9.955 11.771 1.00 95.19 102 GLN A CA 1
ATOM 748 C C . GLN A 1 102 ? 10.284 9.076 10.715 1.00 95.19 102 GLN A C 1
ATOM 750 O O . GLN A 1 102 ? 9.698 8.119 10.212 1.00 95.19 102 GLN A O 1
ATOM 755 N N . ALA A 1 103 ? 11.541 9.372 10.387 1.00 95.19 103 ALA A N 1
ATOM 756 C CA . ALA A 1 103 ? 12.332 8.500 9.524 1.00 95.19 103 ALA A CA 1
ATOM 757 C C . ALA A 1 103 ? 12.658 7.168 10.227 1.00 95.19 103 ALA A C 1
ATOM 759 O O . ALA A 1 103 ? 12.885 7.130 11.438 1.00 95.19 103 ALA A O 1
ATOM 760 N N . LEU A 1 104 ? 12.722 6.086 9.452 1.00 96.62 104 LEU A N 1
ATOM 761 C CA . LEU A 1 104 ? 13.103 4.755 9.922 1.00 96.62 104 LEU A CA 1
ATOM 762 C C . LEU A 1 104 ? 14.129 4.162 8.958 1.00 96.62 104 LEU A C 1
ATOM 764 O O . LEU A 1 104 ? 13.897 4.116 7.755 1.00 96.62 104 LEU A O 1
ATOM 768 N N . THR A 1 105 ? 15.234 3.655 9.491 1.00 96.38 105 THR A N 1
ATOM 769 C CA . THR A 1 105 ? 16.269 2.977 8.706 1.00 96.38 105 THR A CA 1
ATOM 770 C C . THR A 1 105 ? 16.539 1.624 9.339 1.00 96.38 105 THR A C 1
ATOM 772 O O . THR A 1 105 ? 16.933 1.547 10.501 1.00 96.38 105 THR A O 1
ATOM 775 N N . THR A 1 106 ? 16.341 0.557 8.574 1.00 94.12 106 THR A N 1
ATOM 776 C CA . THR A 1 106 ? 16.690 -0.817 8.949 1.00 94.12 106 THR A CA 1
ATOM 777 C C . THR A 1 106 ? 17.666 -1.399 7.924 1.00 94.12 106 THR A C 1
ATOM 779 O O . THR A 1 106 ? 18.048 -0.741 6.956 1.00 94.12 106 THR A O 1
ATOM 782 N N . ALA A 1 107 ? 18.082 -2.654 8.109 1.00 91.00 107 ALA A N 1
ATOM 783 C CA . ALA A 1 107 ? 18.955 -3.333 7.149 1.00 91.00 107 ALA A CA 1
ATOM 784 C C . ALA A 1 107 ? 18.306 -3.540 5.762 1.00 91.00 107 ALA A C 1
ATOM 786 O O . ALA A 1 107 ? 19.022 -3.660 4.763 1.00 91.00 107 ALA A O 1
ATOM 787 N N . SER A 1 108 ? 16.970 -3.587 5.703 1.00 90.62 108 SER A N 1
ATOM 788 C CA . SER A 1 108 ? 16.207 -3.959 4.503 1.00 90.62 108 SER A CA 1
ATOM 789 C C . SER A 1 108 ? 15.393 -2.808 3.910 1.00 90.62 108 SER A C 1
ATOM 791 O O . SER A 1 108 ? 15.062 -2.854 2.722 1.00 90.62 108 SER A O 1
ATOM 793 N N . VAL A 1 109 ? 15.082 -1.776 4.702 1.00 96.25 109 VAL A N 1
ATOM 794 C CA . VAL A 1 109 ? 14.230 -0.663 4.279 1.00 96.25 109 VAL A CA 1
ATOM 795 C C . VAL A 1 109 ? 14.686 0.676 4.859 1.00 96.25 109 VAL A C 1
ATOM 797 O O . VAL A 1 109 ? 15.215 0.761 5.965 1.00 96.25 109 VAL A O 1
ATOM 800 N N . ILE A 1 110 ? 14.451 1.736 4.097 1.00 97.19 110 ILE A N 1
ATOM 801 C CA . ILE A 1 110 ? 14.616 3.128 4.498 1.00 97.19 110 ILE A CA 1
ATOM 802 C C . ILE A 1 110 ? 13.284 3.830 4.246 1.00 97.19 110 ILE A C 1
ATOM 804 O O . ILE A 1 110 ? 12.784 3.836 3.122 1.00 97.19 110 ILE A O 1
ATOM 808 N N . VAL A 1 111 ? 12.717 4.427 5.287 1.00 97.88 111 VAL A N 1
ATOM 809 C CA . VAL A 1 111 ? 11.489 5.219 5.255 1.00 97.88 111 VAL A CA 1
ATOM 810 C C . VAL A 1 111 ? 11.854 6.661 5.557 1.00 97.88 111 VAL A C 1
ATOM 812 O O . VAL A 1 111 ? 12.464 6.970 6.581 1.00 97.88 111 VAL A O 1
ATOM 815 N N . THR A 1 112 ? 11.467 7.550 4.655 1.00 97.62 112 THR A N 1
ATOM 816 C CA . THR A 1 112 ? 11.700 8.990 4.760 1.00 97.62 112 THR A CA 1
ATOM 817 C C . THR A 1 112 ? 10.400 9.743 4.541 1.00 97.62 112 THR A C 1
ATOM 819 O O . THR A 1 112 ? 9.496 9.252 3.865 1.00 97.62 112 THR A O 1
ATOM 822 N N . TRP A 1 113 ? 10.311 10.930 5.131 1.00 97.00 113 TRP A N 1
ATOM 823 C CA . TRP A 1 113 ? 9.153 11.807 5.030 1.00 97.00 113 TRP A CA 1
ATOM 824 C C . TRP A 1 113 ? 9.557 13.085 4.310 1.00 97.00 113 TRP A C 1
ATOM 826 O O . TRP A 1 113 ? 10.551 13.717 4.660 1.00 97.00 113 TRP A O 1
ATOM 836 N N . GLU A 1 114 ? 8.775 13.463 3.312 1.00 94.56 114 GLU A N 1
ATOM 837 C CA . GLU A 1 114 ? 8.985 14.641 2.479 1.00 94.56 114 GLU A CA 1
ATOM 838 C C . GLU A 1 114 ? 7.778 15.586 2.620 1.00 94.56 114 GLU A C 1
ATOM 840 O O . GLU A 1 114 ? 6.718 15.204 3.132 1.00 94.56 114 GLU A O 1
ATOM 845 N N . ASN A 1 115 ? 7.935 16.840 2.181 1.00 91.44 115 ASN A N 1
ATOM 846 C CA . ASN A 1 115 ? 6.861 17.842 2.128 1.00 91.44 115 ASN A CA 1
ATOM 847 C C 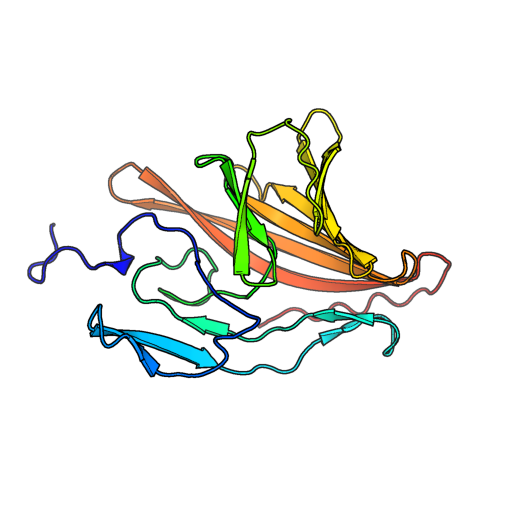. ASN A 1 115 ? 6.076 17.971 3.446 1.00 91.44 115 ASN A C 1
ATOM 849 O O . ASN A 1 115 ? 4.859 17.778 3.477 1.00 91.44 115 ASN A O 1
ATOM 853 N N . SER A 1 116 ? 6.779 18.245 4.548 1.00 90.31 116 SER A N 1
ATOM 854 C CA . SER A 1 116 ? 6.171 18.376 5.883 1.00 90.31 116 SER A CA 1
ATOM 855 C C . SER A 1 116 ? 5.355 17.143 6.302 1.00 90.31 116 SER A C 1
ATOM 857 O O . SER A 1 116 ? 4.266 17.264 6.857 1.00 90.31 116 SER A O 1
ATOM 859 N N . ALA A 1 117 ? 5.886 15.950 6.013 1.00 91.00 117 ALA A N 1
ATOM 860 C CA . ALA A 1 117 ? 5.281 14.652 6.317 1.00 91.00 117 ALA A CA 1
ATOM 861 C C . ALA A 1 117 ? 3.965 14.338 5.575 1.00 91.00 117 ALA A C 1
ATOM 863 O O . ALA A 1 117 ? 3.173 13.519 6.040 1.00 91.00 117 ALA A O 1
ATOM 864 N N . SER A 1 118 ? 3.740 14.958 4.412 1.00 92.44 118 SER A N 1
ATOM 865 C CA . SER A 1 118 ? 2.615 14.626 3.520 1.00 92.44 118 SER A CA 1
ATOM 866 C C . SER A 1 118 ? 2.950 13.545 2.488 1.00 92.44 118 SER A C 1
ATOM 868 O O . SER A 1 118 ? 2.048 12.942 1.906 1.00 92.44 118 SER A O 1
ATOM 870 N N . VAL A 1 119 ? 4.240 13.285 2.266 1.00 96.75 119 VAL A N 1
ATOM 871 C CA . VAL A 1 119 ? 4.730 12.287 1.315 1.00 96.75 119 VAL A CA 1
ATOM 872 C C . VAL A 1 119 ? 5.663 11.327 2.039 1.00 96.75 119 VAL A C 1
ATOM 874 O O . VAL A 1 119 ? 6.580 11.758 2.736 1.00 96.75 119 VAL A O 1
ATOM 877 N N . ILE A 1 120 ? 5.435 10.026 1.863 1.00 97.69 120 ILE A N 1
ATOM 878 C CA . ILE A 1 120 ? 6.285 8.971 2.423 1.00 97.69 120 ILE A CA 1
ATOM 879 C C . ILE A 1 120 ? 7.093 8.379 1.287 1.00 97.69 120 ILE A C 1
ATOM 881 O O . ILE A 1 120 ? 6.532 7.986 0.270 1.00 97.69 120 ILE A O 1
ATOM 885 N N . ARG A 1 121 ? 8.402 8.263 1.454 1.00 97.75 121 ARG A N 1
ATOM 886 C CA . ARG A 1 121 ? 9.257 7.556 0.510 1.00 97.75 121 ARG A CA 1
ATOM 887 C C . ARG A 1 121 ? 9.849 6.330 1.178 1.00 97.75 121 ARG A C 1
ATOM 889 O O . ARG A 1 121 ? 10.587 6.441 2.157 1.00 97.75 121 ARG A O 1
ATOM 896 N N . VAL A 1 122 ? 9.524 5.171 0.622 1.00 97.75 122 VAL A N 1
ATOM 897 C CA . VAL A 1 122 ? 9.951 3.853 1.083 1.00 97.75 122 VAL A CA 1
ATOM 898 C C . VAL A 1 122 ? 10.935 3.296 0.063 1.00 97.75 122 VAL A C 1
ATOM 900 O O . VAL A 1 122 ? 10.570 2.990 -1.069 1.00 97.75 122 VAL A O 1
ATOM 903 N N . LYS A 1 123 ? 12.203 3.181 0.451 1.00 97.12 123 LYS A N 1
ATOM 904 C CA . LYS A 1 123 ? 13.265 2.581 -0.358 1.00 97.12 123 LYS A CA 1
ATOM 905 C C . LYS A 1 123 ? 13.664 1.248 0.248 1.00 97.12 123 LYS A C 1
ATOM 907 O O . LYS A 1 123 ? 14.090 1.189 1.397 1.00 97.12 123 LYS A O 1
ATOM 912 N N . ARG A 1 124 ? 13.587 0.188 -0.540 1.00 94.75 124 ARG A N 1
ATOM 913 C CA . ARG A 1 124 ? 14.035 -1.143 -0.146 1.00 94.75 124 ARG A CA 1
ATOM 914 C C . ARG A 1 124 ? 15.438 -1.437 -0.652 1.00 94.75 124 ARG A C 1
ATOM 916 O O . ARG A 1 124 ? 15.946 -0.811 -1.584 1.00 94.75 124 ARG A O 1
ATOM 923 N N . ARG A 1 125 ? 16.076 -2.408 -0.001 1.00 91.12 125 ARG A N 1
ATOM 924 C CA . ARG A 1 125 ? 17.428 -2.879 -0.327 1.00 91.12 125 ARG A CA 1
ATOM 925 C C . ARG A 1 125 ? 17.540 -3.463 -1.737 1.00 91.12 125 ARG A C 1
ATOM 927 O O . ARG A 1 125 ? 18.598 -3.363 -2.344 1.00 91.12 125 ARG A O 1
ATOM 934 N N . ASP A 1 126 ? 16.455 -4.041 -2.243 1.00 87.62 126 ASP A N 1
ATOM 935 C CA . ASP A 1 126 ? 16.331 -4.611 -3.592 1.00 87.62 126 ASP A CA 1
ATOM 936 C C . ASP A 1 126 ? 16.289 -3.551 -4.715 1.00 87.62 126 ASP A C 1
ATOM 938 O O . ASP A 1 126 ? 16.225 -3.904 -5.889 1.00 87.62 126 ASP A O 1
ATOM 942 N N . GLY A 1 127 ? 16.340 -2.259 -4.373 1.00 90.50 127 GLY A N 1
ATOM 943 C CA . GLY A 1 127 ? 16.282 -1.153 -5.329 1.00 90.50 127 GLY A CA 1
ATOM 944 C C . GLY A 1 127 ? 14.868 -0.637 -5.593 1.00 90.50 127 GLY A C 1
ATOM 945 O O . GLY A 1 127 ? 14.722 0.420 -6.204 1.00 90.50 127 GLY A O 1
ATOM 946 N N . ARG A 1 128 ? 13.825 -1.305 -5.080 1.00 94.12 128 ARG A N 1
ATOM 947 C CA . ARG A 1 128 ? 12.448 -0.820 -5.178 1.00 94.12 128 ARG A CA 1
ATOM 948 C C . ARG A 1 128 ? 12.275 0.459 -4.363 1.00 94.12 128 ARG A C 1
ATOM 950 O O . ARG A 1 128 ? 12.592 0.510 -3.173 1.00 94.12 128 ARG A O 1
ATOM 957 N N . VAL A 1 129 ? 11.734 1.487 -5.002 1.00 96.56 129 VAL A N 1
ATOM 958 C CA . VAL A 1 129 ? 11.390 2.764 -4.381 1.00 96.56 129 VAL A CA 1
ATOM 959 C C . VAL A 1 129 ? 9.925 3.056 -4.645 1.00 96.56 129 VAL A C 1
ATOM 961 O O . VAL A 1 129 ? 9.491 3.114 -5.794 1.00 96.56 129 VAL A O 1
ATOM 964 N N . GLU A 1 130 ? 9.180 3.260 -3.567 1.00 96.62 130 GLU A N 1
ATOM 965 C CA . GLU A 1 130 ? 7.776 3.648 -3.583 1.00 96.62 130 GLU A CA 1
ATOM 966 C C . GLU A 1 130 ? 7.622 5.013 -2.925 1.00 96.62 130 GLU A C 1
ATOM 968 O O . GLU A 1 130 ? 8.168 5.264 -1.848 1.00 96.62 130 GLU A O 1
ATOM 973 N N . THR A 1 131 ? 6.856 5.891 -3.560 1.00 97.50 131 THR A N 1
ATOM 974 C CA . THR A 1 131 ? 6.393 7.132 -2.941 1.00 97.50 131 THR A CA 1
ATOM 975 C C . THR A 1 131 ? 4.913 6.978 -2.646 1.00 97.50 131 THR A C 1
ATOM 977 O O . THR A 1 131 ? 4.139 6.720 -3.564 1.00 97.50 131 THR A O 1
ATOM 980 N N . LEU A 1 132 ? 4.521 7.131 -1.385 1.00 98.19 132 LEU A N 1
ATOM 981 C CA . LEU A 1 132 ? 3.146 7.022 -0.921 1.00 98.19 132 LEU A CA 1
ATOM 982 C C . LEU A 1 132 ? 2.552 8.406 -0.661 1.00 98.19 132 LEU A C 1
ATOM 984 O O . LEU A 1 132 ? 3.227 9.299 -0.136 1.00 98.19 132 LEU A O 1
ATOM 988 N N . LYS A 1 133 ? 1.265 8.555 -0.971 1.00 97.00 133 LYS A N 1
ATOM 989 C CA . LYS A 1 133 ? 0.469 9.748 -0.664 1.00 97.00 133 LYS A CA 1
ATOM 990 C C . LYS A 1 133 ? -0.838 9.359 -0.001 1.00 97.00 133 LYS A C 1
ATOM 992 O O . LYS A 1 133 ? -1.383 8.291 -0.273 1.00 97.00 133 LYS A O 1
ATOM 997 N N . GLN A 1 134 ? -1.337 10.252 0.847 1.00 95.88 134 GLN A N 1
ATOM 998 C CA . GLN A 1 134 ? -2.635 10.089 1.481 1.00 95.88 134 GLN A CA 1
ATOM 999 C C . GLN A 1 134 ? -3.754 10.130 0.432 1.00 95.88 134 GLN A C 1
ATOM 1001 O O . GLN A 1 134 ? -3.783 11.028 -0.411 1.00 95.88 134 GLN A O 1
ATOM 1006 N N . VAL A 1 135 ? -4.705 9.200 0.516 1.00 94.31 135 VAL A N 1
ATOM 1007 C CA . VAL A 1 135 ? -5.903 9.218 -0.335 1.00 94.31 135 VAL A CA 1
ATOM 1008 C C . VAL A 1 135 ? -6.969 10.086 0.324 1.00 94.31 135 VAL A C 1
ATOM 1010 O O . VAL A 1 135 ? -7.535 9.703 1.350 1.00 94.31 135 VAL A O 1
ATOM 1013 N N . ALA A 1 136 ? -7.242 11.263 -0.242 1.00 90.06 136 ALA A N 1
ATOM 1014 C CA . ALA A 1 136 ? -8.193 12.233 0.310 1.00 90.06 136 ALA A CA 1
ATOM 1015 C C . ALA A 1 136 ? -7.985 12.457 1.830 1.00 90.06 136 ALA A C 1
ATOM 1017 O O . ALA A 1 136 ? -6.855 12.582 2.299 1.00 90.06 136 ALA A O 1
ATOM 1018 N N . SER A 1 137 ? -9.051 12.480 2.633 1.00 88.56 137 SER A N 1
ATOM 1019 C CA . SER A 1 137 ? -9.007 12.627 4.097 1.00 88.56 137 SER A CA 1
ATOM 1020 C C . SER A 1 137 ? -8.862 11.302 4.866 1.00 88.56 137 SER A C 1
ATOM 1022 O O . SER A 1 137 ? -9.042 11.284 6.083 1.00 88.56 137 SER A O 1
ATOM 1024 N N . SER A 1 138 ? -8.532 10.196 4.187 1.00 90.50 138 SER A N 1
ATOM 1025 C CA . SER A 1 138 ? -8.634 8.844 4.761 1.00 90.50 138 SER A CA 1
ATOM 1026 C C . SER A 1 138 ? -7.614 8.497 5.842 1.00 90.50 138 SER A C 1
ATOM 1028 O O . SER A 1 138 ? -7.810 7.511 6.547 1.00 90.50 138 SER A O 1
ATOM 1030 N N . LYS A 1 139 ? -6.519 9.263 5.968 1.00 93.06 139 LYS A N 1
ATOM 1031 C CA . LYS A 1 139 ? -5.339 8.895 6.778 1.00 93.06 139 LYS A CA 1
ATOM 1032 C C . LYS A 1 139 ? -4.675 7.574 6.347 1.00 93.06 139 LYS A C 1
ATOM 1034 O O . LYS A 1 139 ? -3.848 7.030 7.079 1.00 93.06 139 LYS A O 1
ATOM 1039 N N . VAL A 1 140 ? -5.005 7.079 5.155 1.00 93.75 140 VAL A N 1
ATOM 1040 C CA . VAL A 1 140 ? -4.373 5.921 4.519 1.00 93.75 140 VAL A CA 1
ATOM 1041 C C . VAL A 1 140 ? -3.509 6.418 3.371 1.00 93.75 140 VAL A C 1
ATOM 1043 O O . VAL A 1 140 ? -3.967 7.193 2.528 1.00 93.75 140 VAL A O 1
ATOM 1046 N N . TYR A 1 141 ? -2.255 5.981 3.351 1.00 96.94 141 TYR A N 1
ATOM 1047 C CA . TYR A 1 141 ? -1.289 6.307 2.315 1.00 96.94 141 TYR A CA 1
ATOM 1048 C C . TYR A 1 141 ? -1.026 5.062 1.484 1.00 96.94 141 TYR A C 1
ATOM 1050 O O . TYR A 1 141 ? -0.777 3.982 2.019 1.00 96.94 141 TYR A O 1
ATOM 1058 N N . VAL A 1 142 ? -1.064 5.238 0.173 1.00 96.75 142 VAL A N 1
ATOM 1059 C CA . VAL A 1 142 ? -0.913 4.175 -0.825 1.00 96.75 142 VAL A CA 1
ATOM 1060 C C . VAL A 1 142 ? 0.106 4.608 -1.879 1.00 96.75 142 VAL A C 1
ATOM 1062 O O . VAL A 1 142 ? 0.405 5.807 -1.960 1.00 96.75 142 VAL A O 1
ATOM 1065 N N . PRO A 1 143 ? 0.660 3.685 -2.685 1.00 96.38 143 PRO A N 1
ATOM 1066 C CA . PRO A 1 143 ? 1.698 4.023 -3.649 1.00 96.38 143 PRO A CA 1
ATOM 1067 C C . PRO A 1 143 ? 1.171 4.967 -4.729 1.00 96.38 143 PRO A C 1
ATOM 1069 O O . PRO A 1 143 ? 0.284 4.613 -5.490 1.00 96.38 143 PRO A O 1
ATOM 1072 N N . ASP A 1 144 ? 1.735 6.165 -4.814 1.00 95.88 144 ASP A N 1
ATOM 1073 C CA . ASP A 1 144 ? 1.513 7.123 -5.903 1.00 95.88 144 ASP A CA 1
ATOM 1074 C C . ASP A 1 144 ? 2.460 6.823 -7.067 1.00 95.88 144 ASP A C 1
ATOM 1076 O O . ASP A 1 144 ? 2.064 6.818 -8.234 1.00 95.88 144 ASP A O 1
ATOM 1080 N N . THR A 1 145 ? 3.720 6.511 -6.748 1.00 95.19 145 THR A N 1
ATOM 1081 C CA . THR A 1 145 ? 4.705 6.074 -7.740 1.00 95.19 145 THR A CA 1
ATOM 1082 C C . THR A 1 145 ? 5.544 4.908 -7.245 1.00 95.19 145 THR A C 1
ATOM 1084 O O . THR A 1 145 ? 5.785 4.750 -6.048 1.00 95.19 145 THR A O 1
ATOM 1087 N N . LEU A 1 146 ? 6.008 4.113 -8.202 1.00 94.81 146 LEU A N 1
ATOM 1088 C CA . LEU A 1 146 ? 6.895 2.979 -8.015 1.00 94.81 146 LEU A CA 1
ATOM 1089 C C . LEU A 1 146 ? 7.990 3.013 -9.084 1.00 94.81 146 LEU A C 1
ATOM 1091 O O . LEU A 1 146 ? 7.707 3.260 -10.256 1.00 94.81 146 LEU A O 1
ATOM 1095 N N . THR A 1 147 ? 9.223 2.706 -8.696 1.00 94.50 147 THR A N 1
ATOM 1096 C CA . THR A 1 147 ? 10.346 2.448 -9.607 1.00 94.50 147 THR A CA 1
ATOM 1097 C C . THR A 1 147 ? 11.304 1.424 -8.998 1.00 94.50 147 THR A C 1
ATOM 1099 O O . THR A 1 147 ? 11.348 1.255 -7.781 1.00 94.50 147 THR A O 1
ATOM 1102 N N . THR A 1 148 ? 12.063 0.724 -9.837 1.00 93.06 148 THR A N 1
ATOM 1103 C CA . THR A 1 148 ? 13.113 -0.229 -9.421 1.00 93.06 148 THR A CA 1
ATOM 1104 C C . THR A 1 148 ? 14.496 0.141 -9.950 1.00 93.06 148 THR A C 1
ATOM 1106 O O . THR A 1 148 ? 15.495 -0.383 -9.474 1.00 93.06 148 THR A O 1
ATOM 1109 N N . ASP A 1 149 ? 14.562 1.040 -10.930 1.00 90.06 149 ASP A N 1
ATOM 1110 C CA . ASP A 1 149 ? 15.785 1.473 -11.611 1.00 90.06 149 ASP A CA 1
ATOM 1111 C C . ASP A 1 149 ? 16.009 2.995 -11.519 1.00 90.06 149 ASP A C 1
ATOM 1113 O O . ASP A 1 149 ? 17.066 3.487 -11.899 1.00 90.06 149 ASP A O 1
ATOM 1117 N N . GLY A 1 150 ? 15.028 3.748 -11.007 1.00 88.19 150 GLY A N 1
ATOM 1118 C CA . GLY A 1 150 ? 15.050 5.208 -10.937 1.00 88.19 150 GLY A CA 1
ATOM 1119 C C . GLY A 1 150 ? 14.635 5.919 -12.231 1.00 88.19 150 GLY A C 1
ATOM 1120 O O . GLY A 1 150 ? 14.498 7.141 -12.214 1.00 88.19 150 GLY A O 1
ATOM 1121 N N . TYR A 1 151 ? 14.395 5.189 -13.324 1.00 87.19 151 TYR A N 1
ATOM 1122 C CA . TYR A 1 151 ? 14.086 5.747 -14.646 1.00 87.19 151 TYR A CA 1
ATOM 1123 C C . TYR A 1 151 ? 12.685 5.370 -15.118 1.00 87.19 151 TYR A C 1
ATOM 1125 O O . TYR A 1 151 ? 11.924 6.224 -15.578 1.00 87.19 151 TYR A O 1
ATOM 1133 N N . ASN A 1 152 ? 12.337 4.095 -14.999 1.00 90.00 152 ASN A N 1
ATOM 1134 C CA . ASN A 1 152 ? 11.034 3.566 -15.343 1.00 90.00 152 ASN A CA 1
ATOM 1135 C C . ASN A 1 152 ? 10.118 3.713 -14.138 1.00 90.00 152 ASN A C 1
ATOM 1137 O O . ASN A 1 152 ? 10.382 3.177 -13.057 1.00 90.00 152 ASN A O 1
ATOM 1141 N N . ILE A 1 153 ? 9.040 4.470 -14.317 1.00 91.06 153 ILE A N 1
ATOM 1142 C CA . ILE A 1 153 ? 8.115 4.799 -13.241 1.00 91.06 153 ILE A CA 1
ATOM 1143 C C . ILE A 1 153 ? 6.737 4.259 -13.597 1.00 91.06 153 ILE A C 1
ATOM 1145 O O . ILE A 1 153 ? 6.222 4.478 -14.695 1.00 91.06 153 ILE A O 1
ATOM 1149 N N . LEU A 1 154 ? 6.128 3.575 -12.639 1.00 91.31 154 LEU A N 1
ATOM 1150 C CA . LEU A 1 154 ? 4.708 3.273 -12.635 1.00 91.31 154 LEU A CA 1
ATOM 1151 C C . LEU A 1 154 ? 4.017 4.268 -11.705 1.00 91.31 154 LEU A C 1
ATOM 1153 O O . LEU A 1 154 ? 4.426 4.441 -10.560 1.00 91.31 154 LEU A O 1
ATOM 1157 N N . THR A 1 155 ? 2.996 4.945 -12.207 1.00 92.81 155 THR A N 1
ATOM 1158 C CA . THR A 1 155 ? 2.136 5.858 -11.455 1.00 92.81 155 THR A CA 1
ATOM 1159 C C . THR A 1 155 ? 0.787 5.195 -11.236 1.00 92.81 155 THR A C 1
ATOM 1161 O O . THR A 1 155 ? 0.241 4.581 -12.154 1.00 92.81 155 THR A O 1
ATOM 1164 N N . MET A 1 156 ? 0.251 5.316 -10.029 1.00 92.50 156 MET A N 1
ATOM 1165 C CA . MET A 1 156 ? -1.046 4.762 -9.658 1.00 92.50 156 MET A CA 1
ATOM 1166 C C . MET A 1 156 ? -1.956 5.888 -9.187 1.00 92.50 156 MET A C 1
ATOM 1168 O O . MET A 1 156 ? -1.513 6.841 -8.551 1.00 92.50 156 MET A O 1
ATOM 1172 N N . SER A 1 157 ? -3.233 5.781 -9.529 1.00 93.12 157 SER A N 1
ATOM 1173 C CA . SER A 1 157 ? -4.260 6.744 -9.147 1.00 93.12 157 SER A CA 1
ATOM 1174 C C . SER A 1 157 ? -5.309 6.057 -8.292 1.00 93.12 157 SER A C 1
ATOM 1176 O O . SER A 1 157 ? -5.768 4.960 -8.610 1.00 93.12 157 SER A O 1
ATOM 1178 N N . TRP A 1 158 ? -5.675 6.720 -7.203 1.00 94.56 158 TRP A N 1
ATOM 1179 C CA . TRP A 1 158 ? -6.521 6.160 -6.163 1.00 94.56 158 TRP A CA 1
ATOM 1180 C C . TRP A 1 158 ? -7.666 7.109 -5.862 1.00 94.56 158 TRP A C 1
ATOM 1182 O O . TRP A 1 158 ? -7.501 8.328 -5.917 1.00 94.56 158 TRP A O 1
ATOM 1192 N N . THR A 1 159 ? -8.809 6.544 -5.504 1.00 94.62 159 THR A N 1
ATOM 1193 C CA . THR A 1 159 ? -9.937 7.291 -4.950 1.00 94.62 159 THR A CA 1
ATOM 1194 C C . THR A 1 159 ? -10.362 6.677 -3.628 1.00 94.62 159 THR A C 1
ATOM 1196 O O . THR A 1 159 ? -10.003 5.540 -3.315 1.00 94.62 159 THR A O 1
ATOM 1199 N N . SER A 1 160 ? -11.120 7.431 -2.841 1.00 93.19 160 SER A N 1
ATOM 1200 C CA . SER A 1 160 ? -11.757 6.916 -1.641 1.00 93.19 160 SER A CA 1
ATOM 1201 C C . SER A 1 160 ? -13.250 7.201 -1.645 1.00 93.19 160 SER A C 1
ATOM 1203 O O . SER A 1 160 ? -13.696 8.261 -2.082 1.00 93.19 160 SER A O 1
ATOM 1205 N N . THR A 1 161 ? -14.015 6.249 -1.120 1.00 90.88 161 THR A N 1
ATOM 1206 C CA . THR A 1 161 ? -15.427 6.438 -0.785 1.00 90.88 161 THR A CA 1
ATOM 1207 C C . THR A 1 161 ? -15.560 6.436 0.730 1.00 90.88 161 THR A C 1
ATOM 1209 O O . THR A 1 161 ? -15.062 5.532 1.402 1.00 90.88 161 THR A O 1
ATOM 1212 N N . GLU A 1 162 ? -16.177 7.480 1.278 1.00 88.56 162 GLU A N 1
ATOM 1213 C CA . GLU A 1 162 ? -16.436 7.587 2.712 1.00 88.56 162 GLU A CA 1
ATOM 1214 C C . GLU A 1 162 ? -17.734 6.859 3.070 1.00 88.56 162 GLU A C 1
ATOM 1216 O O . GLU A 1 162 ? -18.772 7.054 2.437 1.00 88.56 162 GLU A O 1
ATOM 1221 N N . HIS A 1 163 ? -17.682 6.063 4.134 1.00 82.50 163 HIS A N 1
ATOM 1222 C CA . HIS A 1 163 ? -18.830 5.388 4.718 1.00 82.50 163 HIS A CA 1
ATOM 1223 C C . HIS A 1 163 ? -18.940 5.764 6.192 1.00 82.50 163 HIS A C 1
ATOM 1225 O O . HIS A 1 163 ? -17.963 5.703 6.935 1.00 82.50 163 HIS A O 1
ATOM 1231 N N . VAL A 1 164 ? -20.138 6.138 6.638 1.00 83.56 164 VAL A N 1
ATOM 1232 C CA . VAL A 1 164 ? -20.407 6.391 8.057 1.00 83.56 164 VAL A CA 1
ATOM 1233 C C . VAL A 1 164 ? -21.205 5.220 8.603 1.00 83.56 164 VAL A C 1
ATOM 1235 O O . VAL A 1 164 ? -22.393 5.084 8.318 1.00 83.56 164 VAL A O 1
ATOM 1238 N N . ILE A 1 165 ? -20.549 4.372 9.391 1.00 77.06 165 ILE A N 1
ATOM 1239 C CA . ILE A 1 165 ? -21.146 3.166 9.970 1.00 77.06 165 ILE A CA 1
ATOM 1240 C C . ILE A 1 165 ? -21.131 3.324 11.485 1.00 77.06 165 ILE A C 1
ATOM 1242 O O . ILE A 1 165 ? -20.079 3.532 12.084 1.00 77.06 165 ILE A O 1
ATOM 1246 N N . ALA A 1 166 ? -22.313 3.284 12.105 1.00 78.19 166 ALA A N 1
ATOM 1247 C CA . ALA A 1 166 ? -22.480 3.457 13.552 1.00 78.19 166 ALA A CA 1
ATOM 1248 C C . ALA A 1 166 ? -21.768 4.709 14.128 1.00 78.19 166 ALA A C 1
ATOM 1250 O O . ALA A 1 166 ? -21.286 4.699 15.257 1.00 78.19 166 ALA A O 1
ATOM 1251 N N . GLY A 1 167 ? -21.690 5.794 13.347 1.00 77.88 167 GLY A N 1
ATOM 1252 C CA . GLY A 1 167 ? -21.038 7.049 13.747 1.00 77.88 167 GLY A CA 1
ATOM 1253 C C . GLY A 1 167 ? -19.519 7.091 13.541 1.00 77.88 167 GLY A C 1
ATOM 1254 O O . GLY A 1 167 ? -18.912 8.138 13.765 1.00 77.88 167 GLY A O 1
ATOM 1255 N N . VAL A 1 168 ? -18.903 6.006 13.066 1.00 79.81 168 VAL A N 1
ATOM 1256 C CA . VAL A 1 168 ? -17.480 5.962 12.715 1.00 79.81 168 VAL A CA 1
ATOM 1257 C C . VAL A 1 168 ? -17.312 6.145 11.209 1.00 79.81 168 VAL A C 1
ATOM 1259 O O . VAL A 1 168 ? -17.989 5.492 10.414 1.00 79.81 168 VAL A O 1
ATOM 1262 N N . ARG A 1 169 ? -16.408 7.049 10.813 1.00 83.44 169 ARG A N 1
ATOM 1263 C CA . ARG A 1 169 ? -16.038 7.263 9.407 1.00 83.44 169 ARG A CA 1
ATOM 1264 C C . ARG A 1 169 ? -15.035 6.201 8.985 1.00 83.44 169 ARG A C 1
ATOM 1266 O O . ARG A 1 169 ? -13.956 6.104 9.567 1.00 83.44 169 ARG A O 1
ATOM 1273 N N . GLN A 1 170 ? -15.389 5.444 7.964 1.00 83.06 170 GLN A N 1
ATOM 1274 C CA . GLN A 1 170 ? -14.539 4.473 7.298 1.00 83.06 170 GLN A CA 1
ATOM 1275 C C . GLN A 1 170 ? -14.313 4.909 5.853 1.00 83.06 170 GLN A C 1
ATOM 1277 O O . GLN A 1 170 ? -15.123 5.632 5.275 1.00 83.06 170 GLN A O 1
ATOM 1282 N N . TYR A 1 171 ? -13.195 4.476 5.279 1.00 86.75 171 TYR A N 1
ATOM 1283 C CA . TYR A 1 171 ? -12.838 4.792 3.904 1.00 86.75 171 TYR A CA 1
ATOM 1284 C C . TYR A 1 171 ? -12.554 3.506 3.150 1.00 86.75 171 TYR A C 1
ATOM 1286 O O . TYR A 1 171 ? -11.706 2.716 3.562 1.00 86.75 171 TYR A O 1
ATOM 1294 N N . GLN A 1 172 ? -13.242 3.340 2.032 1.00 88.56 172 GLN A N 1
ATOM 1295 C CA . GLN A 1 172 ? -12.960 2.309 1.052 1.00 88.56 172 GLN A CA 1
ATOM 1296 C C . GLN A 1 172 ? -12.033 2.916 -0.005 1.00 88.56 172 GLN A C 1
ATOM 1298 O O . GLN A 1 172 ? -12.397 3.898 -0.654 1.00 88.56 172 GLN A O 1
ATOM 1303 N N . ILE A 1 173 ? -10.821 2.381 -0.137 1.00 91.06 173 ILE A N 1
ATOM 1304 C CA . ILE A 1 173 ? -9.774 2.873 -1.035 1.00 91.06 173 ILE A CA 1
ATOM 1305 C C . ILE A 1 173 ? -9.764 2.027 -2.303 1.00 91.06 173 ILE A C 1
ATOM 1307 O O . ILE A 1 173 ? -9.559 0.821 -2.237 1.00 91.06 173 ILE A O 1
ATOM 1311 N N . GLN A 1 174 ? -9.950 2.662 -3.456 1.00 92.06 174 GLN A N 1
ATOM 1312 C CA . GLN A 1 174 ? -10.031 1.988 -4.747 1.00 92.06 174 GLN A CA 1
ATOM 1313 C C . GLN A 1 174 ? -8.884 2.422 -5.662 1.00 92.06 174 GLN A C 1
ATOM 1315 O O . GLN A 1 174 ? -8.628 3.619 -5.830 1.00 92.06 174 GLN A O 1
ATOM 1320 N N . LEU A 1 175 ? -8.224 1.446 -6.290 1.00 91.00 175 LEU A N 1
ATOM 1321 C CA . LEU A 1 175 ? -7.299 1.680 -7.398 1.00 91.00 175 LEU A CA 1
ATOM 1322 C C . LEU A 1 175 ? -8.107 1.981 -8.666 1.00 91.00 175 LEU A C 1
ATOM 1324 O O . LEU A 1 175 ? -8.877 1.139 -9.116 1.00 91.00 175 LEU A O 1
ATOM 1328 N N . LEU A 1 176 ? -7.933 3.167 -9.249 1.00 87.44 176 LEU A N 1
ATOM 1329 C CA . LEU A 1 176 ? -8.655 3.576 -10.460 1.00 87.44 176 LEU A CA 1
ATOM 1330 C C . LEU A 1 176 ? -7.912 3.178 -11.734 1.00 87.44 176 LEU A C 1
ATOM 1332 O O . LEU A 1 176 ? -8.470 2.601 -12.668 1.00 87.44 176 LEU A O 1
ATOM 1336 N N . ALA A 1 177 ? -6.634 3.535 -11.790 1.00 80.50 177 ALA A N 1
ATOM 1337 C CA . ALA A 1 177 ? -5.805 3.295 -12.955 1.00 80.50 177 ALA A CA 1
ATOM 1338 C C . ALA A 1 177 ? -4.330 3.272 -12.579 1.00 80.50 177 ALA A C 1
ATOM 1340 O O . ALA A 1 177 ? -3.882 3.956 -11.652 1.00 80.50 177 ALA A O 1
ATOM 1341 N N . SER A 1 178 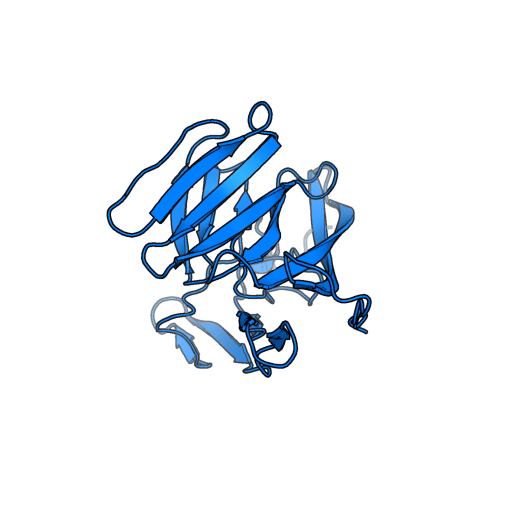? -3.572 2.540 -13.386 1.00 77.38 178 SER A N 1
ATOM 1342 C CA . SER A 1 178 ? -2.117 2.555 -13.389 1.00 77.38 178 SER A CA 1
ATOM 1343 C C . SER A 1 178 ? -1.613 2.996 -14.762 1.00 77.38 178 SER A C 1
ATOM 1345 O O . SER A 1 178 ? -2.128 2.533 -15.784 1.00 77.38 178 SER A O 1
ATOM 1347 N N . ALA A 1 179 ? -0.606 3.863 -14.791 1.00 80.12 179 ALA A N 1
ATOM 1348 C CA . ALA A 1 179 ? 0.014 4.368 -16.012 1.00 80.12 179 ALA A CA 1
ATOM 1349 C C . ALA A 1 179 ? 1.537 4.360 -15.882 1.00 80.12 179 ALA A C 1
ATOM 1351 O O . ALA A 1 179 ? 2.083 4.586 -14.804 1.00 80.12 179 ALA A O 1
ATOM 1352 N N . THR A 1 180 ? 2.241 4.117 -16.982 1.00 79.25 180 THR A N 1
ATOM 1353 C CA . THR A 1 180 ? 3.706 4.021 -16.990 1.00 79.25 180 THR A CA 1
ATOM 1354 C C . THR A 1 180 ? 4.321 5.207 -17.709 1.00 79.25 180 THR A C 1
ATOM 1356 O O . THR A 1 180 ? 3.783 5.653 -18.722 1.00 79.25 180 THR A O 1
ATOM 1359 N N . ARG A 1 181 ? 5.457 5.695 -17.213 1.00 76.12 181 ARG A N 1
ATOM 1360 C CA . ARG A 1 181 ? 6.266 6.716 -17.882 1.00 76.12 181 ARG A CA 1
ATOM 1361 C C . ARG A 1 181 ? 7.758 6.425 -17.726 1.00 76.12 181 ARG A C 1
ATOM 1363 O O . ARG A 1 181 ? 8.197 5.970 -16.668 1.00 76.12 181 ARG A O 1
ATOM 1370 N N . CYS A 1 182 ? 8.535 6.790 -18.740 1.00 61.47 182 CYS A N 1
ATOM 1371 C CA . CYS A 1 182 ? 9.993 6.851 -18.665 1.00 61.47 182 CYS A CA 1
ATOM 1372 C C . CYS A 1 182 ? 10.431 8.268 -18.256 1.00 61.47 182 CYS A C 1
ATOM 1374 O O . CYS A 1 182 ? 9.861 9.252 -18.728 1.00 61.47 182 CYS A O 1
ATOM 1376 N N . ALA A 1 183 ? 11.448 8.385 -17.396 1.00 56.19 183 ALA A N 1
ATOM 1377 C CA . ALA A 1 183 ? 11.957 9.665 -16.889 1.00 56.19 183 ALA A CA 1
ATOM 1378 C C . ALA A 1 183 ? 12.486 10.612 -17.988 1.00 56.19 183 ALA A C 1
ATOM 1380 O O . ALA A 1 183 ? 12.488 11.823 -17.790 1.00 56.19 183 ALA A O 1
ATOM 1381 N N . ASN A 1 184 ? 12.860 10.077 -19.158 1.00 45.41 184 ASN A N 1
ATOM 1382 C CA . ASN A 1 184 ? 13.328 10.841 -20.312 1.00 45.41 184 ASN A CA 1
ATOM 1383 C C . ASN A 1 184 ? 12.474 10.498 -21.547 1.00 45.41 184 ASN A C 1
ATOM 1385 O O . ASN A 1 184 ? 12.644 9.432 -22.124 1.00 45.41 184 ASN A O 1
ATOM 1389 N N . TRP A 1 185 ? 11.550 11.395 -21.917 1.00 45.06 185 TRP A N 1
ATOM 1390 C CA . TRP A 1 185 ? 10.836 11.473 -23.207 1.00 45.06 185 TRP A CA 1
ATOM 1391 C C . TRP A 1 185 ? 10.387 10.147 -23.866 1.00 45.06 185 TRP A C 1
ATOM 1393 O O . TRP A 1 185 ? 11.110 9.549 -24.657 1.00 45.06 185 TRP A O 1
ATOM 1403 N N . CYS A 1 186 ? 9.114 9.773 -23.686 1.00 39.94 186 CYS A N 1
ATOM 1404 C CA . CYS A 1 186 ? 8.353 9.099 -24.745 1.00 39.94 186 CYS A CA 1
ATOM 1405 C C . CYS A 1 186 ? 6.844 9.308 -24.544 1.00 39.94 186 CYS A C 1
ATOM 1407 O O . CYS A 1 186 ? 6.280 8.928 -23.519 1.00 39.94 186 CYS A O 1
ATOM 1409 N N . GLY A 1 187 ? 6.204 9.972 -25.507 1.00 41.31 187 GLY A N 1
ATOM 1410 C CA . GLY A 1 187 ? 4.820 10.448 -25.453 1.00 41.31 187 GLY A CA 1
ATOM 1411 C C . GLY A 1 187 ? 3.745 9.374 -25.636 1.00 41.31 187 GLY A C 1
ATOM 1412 O O . GLY A 1 187 ? 2.874 9.537 -26.483 1.00 41.31 187 GLY A O 1
ATOM 1413 N N . SER A 1 188 ? 3.755 8.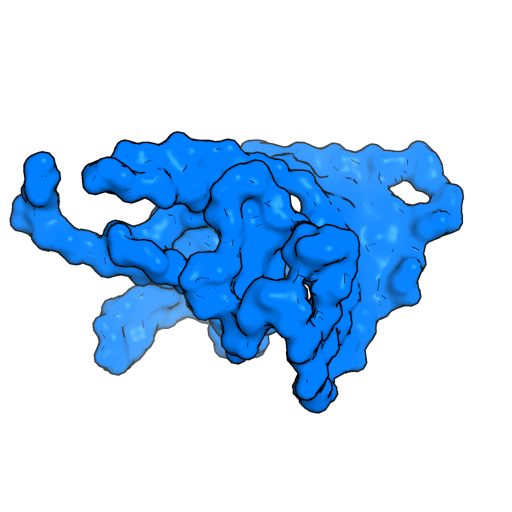304 -24.843 1.00 42.97 188 SER A N 1
ATOM 1414 C CA . SER A 1 188 ? 2.650 7.337 -24.826 1.00 42.97 188 SER A CA 1
ATOM 1415 C C . SER A 1 188 ? 2.254 6.962 -23.399 1.00 42.97 188 SER A C 1
ATOM 1417 O O . SER A 1 188 ? 2.768 6.005 -22.820 1.00 42.97 188 SER A O 1
ATOM 1419 N N . THR A 1 189 ? 1.309 7.713 -22.834 1.00 41.19 189 THR A N 1
ATOM 1420 C CA . THR A 1 189 ? 0.572 7.309 -21.632 1.00 41.19 189 THR A CA 1
ATOM 1421 C C . THR A 1 189 ? -0.313 6.118 -21.996 1.00 41.19 189 THR A C 1
ATOM 1423 O O . THR A 1 189 ? -1.344 6.291 -22.641 1.00 41.19 189 THR A O 1
ATOM 1426 N N . ILE A 1 190 ? 0.065 4.904 -21.596 1.00 47.16 190 ILE A N 1
ATOM 1427 C CA . ILE A 1 190 ? -0.850 3.757 -21.626 1.00 47.16 190 ILE A CA 1
ATOM 1428 C C . ILE A 1 190 ? -1.570 3.744 -20.278 1.00 47.16 190 ILE A C 1
ATOM 1430 O O . ILE A 1 190 ? -1.032 3.260 -19.285 1.00 47.16 190 ILE A O 1
ATOM 1434 N N . SER A 1 191 ? -2.768 4.324 -20.226 1.00 43.00 191 SER A N 1
ATOM 1435 C CA . SER A 1 191 ? -3.686 4.153 -19.099 1.00 43.00 191 SER A CA 1
ATOM 1436 C C . SER A 1 191 ? -4.602 2.967 -19.387 1.00 43.00 191 SER A C 1
ATOM 1438 O O . SER A 1 191 ? -5.389 3.014 -20.332 1.00 43.00 191 SER A O 1
ATOM 1440 N N . ARG A 1 192 ? -4.528 1.910 -18.575 1.00 41.00 192 ARG A N 1
ATOM 1441 C CA . ARG A 1 192 ? -5.611 0.923 -18.485 1.00 41.00 192 ARG A CA 1
ATOM 1442 C C . ARG A 1 192 ? -6.459 1.285 -17.271 1.00 41.00 192 ARG A C 1
ATOM 1444 O O . ARG A 1 192 ? -5.962 1.242 -16.149 1.00 41.00 192 ARG A O 1
ATOM 1451 N N . SER A 1 193 ? -7.710 1.667 -17.510 1.00 30.23 193 SER A N 1
ATOM 1452 C CA . SER A 1 193 ? -8.740 1.701 -16.473 1.00 30.23 193 SER A CA 1
ATOM 1453 C C . SER A 1 193 ? -9.024 0.265 -16.039 1.00 30.23 193 SER A C 1
ATOM 1455 O O . SER A 1 193 ? -9.235 -0.597 -16.898 1.00 30.23 193 SER A O 1
ATOM 1457 N N . MET A 1 194 ? -8.989 -0.006 -14.736 1.00 36.59 194 MET A N 1
ATOM 1458 C CA . MET A 1 194 ? -9.526 -1.267 -14.223 1.00 36.59 194 MET A CA 1
ATOM 1459 C C . MET A 1 194 ? -11.065 -1.191 -14.277 1.00 36.59 194 MET A C 1
ATOM 1461 O O . MET A 1 194 ? -11.596 -0.101 -14.055 1.00 36.59 194 MET A O 1
ATOM 1465 N N . PRO A 1 195 ? -11.756 -2.274 -14.682 1.00 33.81 195 PRO A N 1
ATOM 1466 C CA . PRO A 1 195 ? -13.216 -2.312 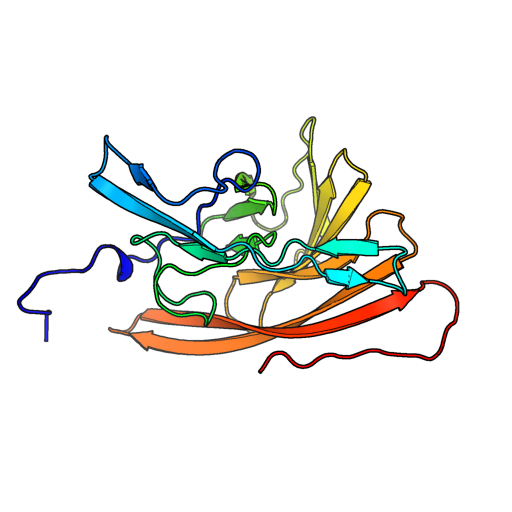-14.765 1.00 33.81 195 PRO A CA 1
ATOM 1467 C C . PRO A 1 195 ? -13.890 -2.186 -13.396 1.00 33.81 195 PRO A C 1
ATOM 1469 O O . PRO A 1 195 ? -13.268 -2.599 -12.391 1.00 33.81 195 PRO A O 1
#

Secondary structure (DSSP, 8-state):
---TT---GGGSBPPP---TTT--S-EE-TTT--EEEEE--PPEE-GGGTS-EE---EEE-TTB-STTSSSTTEEE---EEETTTTEEE-TTS-EEE--TT--EE-SSEEEEEETTTTEEEEEE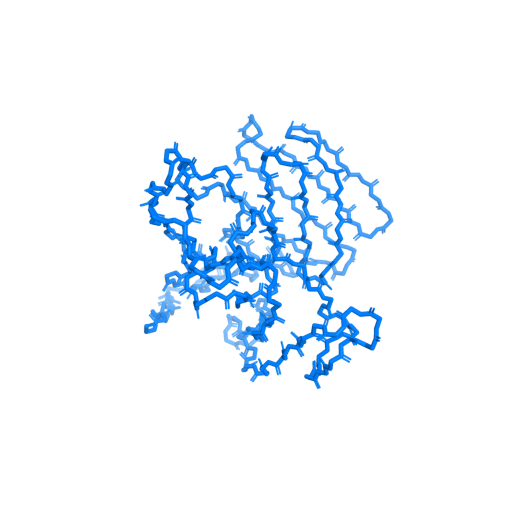TTS-EEEEEE-TTSSEEEEEEEESSSSEEEEEEEEEEEEEETTEEEEEEEEEEEEEEESS------EEE--

Foldseek 3Di:
DADPVHDFLQNDADDQFDQQQPDQAWDQDPVPRWTKHKDFDDWDAFDVNPDDIAGQIKIATRNHQLQAVPGGRIDQLFFKAAQVQQWTQHSNRDIDRHHQQGWDDDPFWTWHAPDNRQWIWIAGPQQKIFIWGDAPPQSMTTGQWIDRPVFKIKGWDKHWDWDQDPNDIHIRIYTQWIWIDGNDDDPDTPTDGDD

pLDDT: mean 83.75, std 15.6, range [30.23, 98.19]

Organism: NCBI:txid2708063

Sequence (195 aa):
MANPMGTDPADNQNHAIFNATTRKSTDVDPRTGLLEAYVPLPAVVGNAGNGPVVDMGLFYTPLVNNAAALGDGWSFAFTTYHESTGQLTLHSGEMLQVAKGQALTTASVIVTWENSASVIRVKRRDGRVETLKQVASSKVYVPDTLTTDGYNILTMSWTSTEHVIAGVRQYQIQLLASATRCANWCGSTISRSMP

Radius of gyration: 17.34 Å; chains: 1; bounding box: 49×43×42 Å